Protein AF-A0A1G4B2Z4-F1 (afdb_monomer)

Nearest PDB structures (foldseek):
  6vpf-assembly2_C-2  TM=1.610E-01  e=9.290E+00  Homo sapiens
  6kqn-assembly1_F  TM=1.114E-01  e=5.653E+00  Thermus thermophilus HB8

pLDDT: mean 85.02, std 11.2, range [51.75, 98.19]

Radius of gyration: 20.91 Å; Cα contacts (8 Å, |Δi|>4): 312; chains: 1; bounding box: 48×59×50 Å

Foldseek 3Di:
DCLLQVDALVSLLVLLCVLPVLFAADADLPLVLVQDPCQPPPVSLDPSSLLCLLPRCGHSVNCSQHVLLLLLLVVQLVVDDLLLCLVVSLLSNLQCVVSVSDDFDADQWWAQSDDPRHGPIGHDDDVCPVVVRIDGPRSSVSSVVSSVSSVVSSVSSVCSSCPPPDPVPDDDPCVVSVVCVVVLVDDPPGQPCRPCQLNVSSGHRDDDDPVVVVVLVVVLVPDDDDDDLVVVLVPDDDPDDAPHPCCCVVPVQNNLSVLLVDDQPPSNGDHNSNSVVSNSVDVVPDDPVSVVVCPPRNVVVNVVSSSVRD

Mean predicted aligned error: 7.35 Å

Secondary structure (DSSP, 8-state):
-HHHHTS-HHHHHHHHHHH-TTSBSSS-HHHHHHT-GGGG-GGG--HHHHHHHHSTT-BHHHHHH-HHHHHHHHHHHHHS-HHHHHHHHHHHTHHHHHTT-S-----S-EEE-SSTTTT-EE---HHHHHTTSEEEHHHHHHHHHHHHHHHHHHHHHHHHHHTT--GGG-----HHHHHHHHTTT--TTS-STT-TTT-GGGSSPP---HHHHHHHHHHHHHS---S-HHHHHHTSPPSS-SSSHHHHHH-HHHHHHHHTTS-TT-TTSPPHHHHHHHHHHHHHHS-HHHHTTS-HHHHHHHHHHHHHH-

Organism: NCBI:txid1209926

Structure (mmCIF, N/CA/C/O backbone):
data_AF-A0A1G4B2Z4-F1
#
_entry.id   AF-A0A1G4B2Z4-F1
#
loop_
_atom_site.group_PDB
_atom_site.id
_atom_site.type_symbol
_atom_site.label_atom_id
_atom_site.label_alt_id
_atom_site.label_comp_id
_atom_site.label_asym_id
_atom_site.label_entity_id
_atom_site.label_seq_id
_atom_site.pdbx_PDB_ins_code
_atom_site.Cartn_x
_atom_site.Cartn_y
_atom_site.Cartn_z
_atom_site.occupancy
_atom_site.B_iso_or_equiv
_atom_site.auth_seq_id
_atom_site.auth_comp_id
_atom_site.auth_asym_id
_atom_site.auth_atom_id
_atom_site.pdbx_PDB_model_num
ATOM 1 N N . MET A 1 1 ? -15.337 -10.883 13.706 1.00 79.38 1 MET A N 1
ATOM 2 C CA . MET A 1 1 ? -15.842 -9.501 13.487 1.00 79.38 1 MET A CA 1
ATOM 3 C C . MET A 1 1 ? -16.111 -8.691 14.761 1.00 79.38 1 MET A C 1
ATOM 5 O O . MET A 1 1 ? -15.452 -7.677 14.954 1.00 79.38 1 MET A O 1
ATOM 9 N N . SER A 1 2 ? -17.054 -9.069 15.641 1.00 86.00 2 SER A N 1
ATOM 10 C CA . SER A 1 2 ? -17.464 -8.212 16.781 1.00 86.00 2 SER A CA 1
ATOM 11 C C . SER A 1 2 ? -16.321 -7.840 17.738 1.00 86.00 2 SER A C 1
ATOM 13 O O . SER A 1 2 ? -16.294 -6.717 18.230 1.00 86.00 2 SER A O 1
ATOM 15 N N . ARG A 1 3 ? -15.364 -8.752 17.962 1.00 89.44 3 ARG A N 1
ATOM 16 C CA . ARG A 1 3 ? -14.181 -8.540 18.817 1.00 89.44 3 ARG A CA 1
ATOM 17 C C . ARG A 1 3 ? -13.273 -7.402 18.348 1.00 89.44 3 ARG A C 1
ATOM 19 O O . ARG A 1 3 ? -12.704 -6.713 19.184 1.00 89.44 3 ARG A O 1
ATOM 26 N N . TRP A 1 4 ? -13.164 -7.191 17.037 1.00 92.50 4 TRP A N 1
ATOM 27 C CA . TRP A 1 4 ? -12.404 -6.080 16.460 1.00 92.50 4 TRP A CA 1
ATOM 28 C C . TRP A 1 4 ? -13.240 -4.801 16.412 1.00 92.50 4 TRP A C 1
ATOM 30 O O . TRP A 1 4 ? -12.839 -3.761 16.928 1.00 92.50 4 TRP A O 1
ATOM 40 N N . ARG A 1 5 ? -14.469 -4.908 15.891 1.00 89.94 5 ARG A N 1
ATOM 41 C CA . ARG A 1 5 ? -15.384 -3.771 15.715 1.00 89.94 5 ARG A CA 1
ATOM 42 C C . ARG A 1 5 ? -15.699 -3.040 17.025 1.00 89.94 5 ARG A C 1
ATOM 44 O O . ARG A 1 5 ? -15.805 -1.822 17.021 1.00 89.94 5 ARG A O 1
ATOM 51 N N . LYS A 1 6 ? -15.819 -3.764 18.144 1.00 91.50 6 LYS A N 1
ATOM 52 C CA . LYS A 1 6 ? -16.120 -3.188 19.469 1.00 91.50 6 LYS A CA 1
ATOM 53 C C . LYS A 1 6 ? -14.924 -2.515 20.156 1.00 91.50 6 LYS A C 1
ATOM 55 O O . LYS A 1 6 ? -15.123 -1.850 21.169 1.00 91.50 6 LYS A O 1
ATOM 60 N N . ARG A 1 7 ? -13.692 -2.702 19.671 1.00 94.06 7 ARG A N 1
ATOM 61 C CA . ARG A 1 7 ? -12.517 -2.011 20.227 1.00 94.06 7 ARG A CA 1
ATOM 62 C C . ARG A 1 7 ? -12.540 -0.549 19.788 1.00 94.06 7 ARG A C 1
ATOM 64 O O . ARG A 1 7 ? -12.854 -0.276 18.631 1.00 94.06 7 ARG A O 1
ATOM 71 N N . SER A 1 8 ? -12.206 0.367 20.697 1.00 95.00 8 SER A N 1
ATOM 72 C CA . SER A 1 8 ? -11.907 1.762 20.349 1.00 95.00 8 SER A CA 1
ATOM 73 C C . SER A 1 8 ? -10.640 1.834 19.494 1.00 95.00 8 SER A C 1
ATOM 75 O O . SER A 1 8 ? -9.864 0.878 19.479 1.00 95.00 8 SER A O 1
ATOM 77 N N . GLN A 1 9 ? -10.404 2.959 18.815 1.00 95.06 9 GLN A N 1
ATOM 78 C CA . GLN A 1 9 ? -9.172 3.164 18.040 1.00 95.06 9 GLN A CA 1
ATOM 79 C C . GLN A 1 9 ? -7.914 2.952 18.901 1.00 95.06 9 GLN A C 1
ATOM 81 O O . GLN A 1 9 ? -6.991 2.270 18.467 1.00 95.06 9 GLN A O 1
ATOM 86 N N . GLU A 1 10 ? -7.924 3.413 20.156 1.00 97.06 10 GLU A N 1
ATOM 87 C CA . GLU A 1 10 ? -6.813 3.195 21.091 1.00 97.06 10 GLU A CA 1
ATOM 88 C C . GLU A 1 10 ? -6.583 1.710 21.395 1.00 97.06 10 GLU A C 1
ATOM 90 O O . GLU A 1 10 ? -5.484 1.194 21.229 1.00 97.06 10 GLU A O 1
ATOM 95 N N . LYS A 1 11 ? -7.650 0.967 21.715 1.00 97.31 11 LYS A N 1
ATOM 96 C CA . LYS A 1 11 ? -7.564 -0.482 21.967 1.00 97.31 11 LYS A CA 1
ATOM 97 C C . LYS A 1 11 ? -7.178 -1.293 20.728 1.00 97.31 11 LYS A C 1
ATOM 99 O O . LYS A 1 11 ? -6.782 -2.452 20.863 1.00 97.31 11 LYS A O 1
ATOM 104 N N . ARG A 1 12 ? -7.390 -0.748 19.523 1.00 97.31 12 ARG A N 1
ATOM 105 C CA . ARG A 1 12 ? -6.901 -1.327 18.264 1.00 97.31 12 ARG A CA 1
ATOM 106 C C . ARG A 1 12 ? -5.406 -1.070 18.127 1.00 97.31 12 ARG A C 1
ATOM 108 O O . ARG A 1 12 ? -4.682 -2.035 17.925 1.00 97.31 12 ARG A O 1
ATOM 115 N N . ARG A 1 13 ? -4.951 0.171 18.329 1.00 97.69 13 ARG A N 1
ATOM 116 C CA . ARG A 1 13 ? -3.524 0.528 18.355 1.00 97.69 13 ARG A CA 1
ATOM 117 C C . ARG A 1 13 ? -2.734 -0.314 19.356 1.00 97.69 13 ARG A C 1
ATOM 119 O O . ARG A 1 13 ? -1.751 -0.926 18.969 1.00 97.69 13 ARG A O 1
ATOM 126 N N . GLU A 1 14 ? -3.189 -0.411 20.604 1.00 97.88 14 GLU A N 1
ATOM 127 C CA . GLU A 1 14 ? -2.529 -1.223 21.639 1.00 97.88 14 GLU A CA 1
ATOM 128 C C . GLU A 1 14 ? -2.367 -2.688 21.207 1.00 97.88 14 GLU A C 1
ATOM 130 O O . GLU A 1 14 ? -1.312 -3.288 21.402 1.00 97.88 14 GLU A O 1
ATOM 135 N N . LEU A 1 15 ? -3.408 -3.272 20.596 1.00 97.75 15 LEU A N 1
ATOM 136 C CA . LEU A 1 15 ? -3.348 -4.642 20.090 1.00 97.75 15 LEU A CA 1
ATOM 137 C C . LEU A 1 15 ? -2.360 -4.760 18.930 1.00 97.75 15 LEU A C 1
ATOM 139 O O . LEU A 1 15 ? -1.575 -5.705 18.921 1.00 97.75 15 LEU A O 1
ATOM 143 N N . LEU A 1 16 ? -2.389 -3.826 17.976 1.00 97.62 16 LEU A N 1
ATOM 144 C CA . LEU A 1 16 ? -1.475 -3.811 16.833 1.00 97.62 16 LEU A CA 1
ATOM 145 C C . LEU A 1 16 ? -0.021 -3.706 17.305 1.00 97.62 16 LEU A C 1
ATOM 147 O O . LEU A 1 16 ? 0.769 -4.579 16.968 1.00 97.62 16 LEU A O 1
ATOM 151 N N . ASN A 1 17 ? 0.296 -2.755 18.184 1.00 97.25 17 ASN A N 1
ATOM 152 C CA . ASN A 1 17 ? 1.658 -2.533 18.684 1.00 97.25 17 ASN A CA 1
ATOM 153 C C . ASN A 1 17 ? 2.162 -3.701 19.543 1.00 97.25 17 ASN A C 1
ATOM 155 O O . ASN A 1 17 ? 3.354 -3.989 19.562 1.00 97.25 17 ASN A O 1
ATOM 159 N N . LYS A 1 18 ? 1.263 -4.413 20.235 1.00 97.19 18 LYS A N 1
ATOM 160 C CA . LYS A 1 18 ? 1.611 -5.655 20.940 1.00 97.19 18 LYS A CA 1
ATOM 161 C C . LYS A 1 18 ? 1.873 -6.817 19.973 1.00 97.19 18 LYS A C 1
ATOM 163 O O . LYS A 1 18 ? 2.737 -7.644 20.241 1.00 97.19 18 LYS A O 1
ATOM 168 N N . THR A 1 19 ? 1.084 -6.923 18.906 1.00 96.69 19 THR A N 1
ATOM 169 C CA . THR A 1 19 ? 1.052 -8.105 18.025 1.00 96.69 19 THR A CA 1
ATOM 170 C C . THR A 1 19 ? 2.088 -8.030 16.909 1.00 96.69 19 THR A C 1
ATOM 172 O O . THR A 1 19 ? 2.666 -9.046 16.533 1.00 96.69 19 THR A O 1
ATOM 175 N N . VAL A 1 20 ? 2.312 -6.829 16.377 1.00 95.19 20 VAL A N 1
ATOM 176 C CA . VAL A 1 20 ? 3.254 -6.533 15.295 1.00 95.19 20 VAL A CA 1
ATOM 177 C C . VAL A 1 20 ? 3.996 -5.240 15.660 1.00 95.19 20 VAL A C 1
ATOM 179 O O . VAL A 1 20 ? 3.670 -4.178 15.130 1.00 95.19 20 VAL A O 1
ATOM 182 N N . PRO A 1 21 ? 4.950 -5.292 16.612 1.00 92.25 21 PRO A N 1
ATOM 183 C CA . PRO A 1 21 ? 5.649 -4.103 17.109 1.00 92.25 21 PRO A CA 1
ATOM 184 C C . PRO A 1 21 ? 6.405 -3.321 16.030 1.00 92.25 21 PRO A C 1
ATOM 186 O O . PRO A 1 21 ? 6.672 -2.138 16.199 1.00 92.25 21 PRO A O 1
ATOM 189 N N . GLU A 1 22 ? 6.770 -3.980 14.930 1.00 90.56 22 GLU A N 1
ATOM 190 C CA . GLU A 1 22 ? 7.455 -3.375 13.793 1.00 90.56 22 GLU A CA 1
ATOM 191 C C . GLU A 1 22 ? 6.531 -2.650 12.803 1.00 90.56 22 GLU A C 1
ATOM 193 O O . GLU A 1 22 ? 7.027 -2.134 11.805 1.00 90.56 22 GLU A O 1
ATOM 198 N N . LEU A 1 23 ? 5.212 -2.645 13.016 1.00 92.44 23 LEU A N 1
ATOM 199 C CA . LEU A 1 23 ? 4.266 -1.972 12.128 1.00 92.44 23 LEU A CA 1
ATOM 200 C C . LEU A 1 23 ? 4.464 -0.450 12.189 1.00 92.44 23 LEU A C 1
ATOM 202 O O . LEU A 1 23 ? 4.549 0.117 13.275 1.00 92.44 23 LEU A O 1
ATOM 206 N N . GLU A 1 24 ? 4.514 0.214 11.033 1.00 93.50 24 GLU A N 1
ATOM 207 C CA . GLU A 1 24 ? 4.677 1.671 10.982 1.00 93.50 24 GLU A CA 1
ATOM 208 C C . GLU A 1 24 ? 3.495 2.370 11.669 1.00 93.50 24 GLU A C 1
ATOM 210 O O . GLU A 1 24 ? 2.337 2.008 11.444 1.00 93.50 24 GLU A O 1
ATOM 215 N N . GLU A 1 25 ? 3.763 3.373 12.511 1.00 94.00 25 GLU A N 1
ATOM 216 C CA . GLU A 1 25 ? 2.692 4.051 13.257 1.00 94.00 25 GLU A CA 1
ATOM 217 C C . GLU A 1 25 ? 1.900 5.017 12.361 1.00 94.00 25 GLU A C 1
ATOM 219 O O . GLU A 1 25 ? 0.681 5.123 12.507 1.00 94.00 25 GLU A O 1
ATOM 224 N N . LEU A 1 26 ? 2.579 5.701 11.433 1.00 92.38 26 LEU A N 1
ATOM 225 C CA . LEU A 1 26 ? 2.039 6.828 10.667 1.00 92.38 26 LEU A CA 1
ATOM 226 C C . LEU A 1 26 ? 1.836 6.504 9.181 1.00 92.38 26 LEU A C 1
ATOM 228 O O . LEU A 1 26 ? 2.608 5.765 8.569 1.00 92.38 26 LEU A O 1
ATOM 232 N N . GLN A 1 27 ? 0.852 7.146 8.554 1.00 91.31 27 GLN A N 1
ATOM 233 C CA . GLN A 1 27 ? 0.706 7.112 7.098 1.00 91.31 27 GLN A CA 1
ATOM 234 C C . GLN A 1 27 ? 1.873 7.799 6.361 1.00 91.31 27 GLN A C 1
ATOM 236 O O . GLN A 1 27 ? 2.764 8.423 6.949 1.00 91.31 27 GLN A O 1
ATOM 241 N N . TRP A 1 28 ? 1.873 7.661 5.032 1.00 92.19 28 TRP A N 1
ATOM 242 C CA . TRP A 1 28 ? 2.712 8.450 4.120 1.00 92.19 28 TRP A CA 1
ATOM 243 C C . TRP A 1 28 ? 4.221 8.246 4.322 1.00 92.19 28 TRP A C 1
ATOM 245 O O . TRP A 1 28 ? 5.010 9.188 4.253 1.00 92.19 28 TRP A O 1
ATOM 255 N N . ILE A 1 29 ? 4.642 6.999 4.570 1.00 91.12 29 ILE A N 1
ATOM 256 C CA . ILE A 1 29 ? 6.060 6.673 4.785 1.00 91.12 29 ILE A CA 1
ATOM 257 C C . ILE A 1 29 ? 6.933 6.996 3.566 1.00 91.12 29 ILE A C 1
ATOM 259 O O . ILE A 1 29 ? 8.049 7.467 3.740 1.00 91.12 29 ILE A O 1
ATOM 263 N N . ILE A 1 30 ? 6.428 6.817 2.340 1.00 90.88 30 ILE A N 1
ATOM 264 C CA . ILE A 1 30 ? 7.188 7.074 1.106 1.00 90.88 30 ILE A CA 1
ATOM 265 C C . ILE A 1 30 ? 7.707 8.522 1.045 1.00 90.88 30 ILE A C 1
ATOM 267 O O . ILE A 1 30 ? 8.923 8.697 0.963 1.00 90.88 30 ILE A O 1
ATOM 271 N N . PRO A 1 31 ? 6.862 9.573 1.108 1.00 91.69 31 PRO A N 1
ATOM 272 C CA . PRO A 1 31 ? 7.361 10.946 1.093 1.00 91.69 31 PRO A CA 1
ATOM 273 C C . PRO A 1 31 ? 8.172 11.297 2.347 1.00 91.69 31 PRO A C 1
ATOM 275 O O . PRO A 1 31 ? 9.203 11.958 2.225 1.00 91.69 31 PRO A O 1
ATOM 278 N N . ARG A 1 32 ? 7.788 10.810 3.539 1.00 90.00 32 ARG A N 1
ATOM 279 C CA . ARG A 1 32 ? 8.554 11.055 4.778 1.00 90.00 32 ARG A CA 1
ATOM 280 C C . ARG A 1 32 ? 9.979 10.508 4.693 1.00 90.00 32 ARG A C 1
ATOM 282 O O . ARG A 1 32 ? 10.932 11.212 5.016 1.00 90.00 32 ARG A O 1
ATOM 289 N N . TYR A 1 33 ? 10.125 9.273 4.224 1.00 87.44 33 TYR A N 1
ATOM 290 C CA . TYR A 1 33 ? 11.421 8.632 4.041 1.00 87.44 33 TYR A CA 1
ATOM 291 C C . TYR A 1 33 ? 12.188 9.240 2.858 1.00 87.44 33 TYR A C 1
ATOM 293 O O . TYR A 1 33 ? 13.388 9.472 2.956 1.00 87.44 33 TYR A O 1
ATOM 301 N N . GLY A 1 34 ? 11.501 9.605 1.771 1.00 85.88 34 GLY A N 1
ATOM 302 C CA . GLY A 1 34 ? 12.094 10.252 0.595 1.00 85.88 34 GLY A CA 1
ATOM 303 C C . GLY A 1 34 ? 12.731 11.623 0.860 1.00 85.88 34 GLY A C 1
ATOM 304 O O . GLY A 1 34 ? 13.579 12.063 0.078 1.00 85.88 34 GLY A O 1
ATOM 305 N N . TYR A 1 35 ? 12.383 12.281 1.967 1.00 87.75 35 TYR A N 1
ATOM 306 C CA . TYR A 1 35 ? 13.035 13.504 2.446 1.00 87.75 35 TYR A CA 1
ATOM 307 C C . TYR A 1 35 ? 13.851 13.315 3.734 1.00 87.75 35 TYR A C 1
ATOM 309 O O . TYR A 1 35 ? 14.330 14.296 4.305 1.00 87.75 35 TYR A O 1
ATOM 317 N N . SER A 1 36 ? 14.018 12.077 4.195 1.00 84.94 36 SER A N 1
ATOM 318 C CA . SER A 1 36 ? 14.911 11.755 5.303 1.00 84.94 36 SER A CA 1
ATOM 319 C C . SER A 1 36 ? 16.371 11.903 4.871 1.00 84.94 36 SER A C 1
ATOM 321 O O . SER A 1 36 ? 16.729 11.513 3.760 1.00 84.94 36 SER A O 1
ATOM 323 N N . GLU A 1 37 ? 17.224 12.404 5.766 1.00 81.50 37 GLU A N 1
ATOM 324 C CA . GLU A 1 37 ? 18.686 12.388 5.584 1.00 81.50 37 GLU A CA 1
ATOM 325 C C . GLU A 1 37 ? 19.219 10.952 5.471 1.00 81.50 37 GLU A C 1
ATOM 327 O O . GLU A 1 37 ? 20.234 10.695 4.829 1.00 81.50 37 GLU A O 1
ATOM 332 N N . GLU A 1 38 ? 18.496 9.995 6.052 1.00 78.56 38 GLU A N 1
ATOM 333 C CA . GLU A 1 38 ? 18.876 8.591 6.072 1.00 78.56 38 GLU A CA 1
ATOM 334 C C . GLU A 1 38 ? 18.780 7.914 4.702 1.00 78.56 38 GLU A C 1
ATOM 336 O O . GLU A 1 38 ? 19.471 6.930 4.466 1.00 78.56 38 GLU A O 1
ATOM 341 N N . LYS A 1 39 ? 17.957 8.415 3.773 1.00 76.06 39 LYS A N 1
ATOM 342 C CA . LYS A 1 39 ? 17.691 7.723 2.497 1.00 76.06 39 LYS A CA 1
ATOM 343 C C . LYS A 1 39 ? 18.953 7.496 1.651 1.00 76.06 39 LYS A C 1
ATOM 345 O O . LYS A 1 39 ? 19.029 6.531 0.890 1.00 76.06 39 LYS A O 1
ATOM 350 N N . ASP A 1 40 ? 19.928 8.396 1.787 1.00 77.12 40 ASP A N 1
ATOM 351 C CA . ASP A 1 40 ? 21.181 8.383 1.034 1.00 77.12 40 ASP A CA 1
ATOM 352 C C . ASP A 1 40 ? 22.252 7.521 1.731 1.00 77.12 40 ASP A C 1
ATOM 354 O O . ASP A 1 40 ? 23.297 7.217 1.151 1.00 77.12 40 ASP A O 1
ATOM 358 N N . LEU A 1 41 ? 21.986 7.068 2.961 1.00 76.94 41 LEU A N 1
ATOM 359 C CA . LEU A 1 41 ? 22.872 6.206 3.730 1.00 76.94 41 LEU A CA 1
ATOM 360 C C . LEU A 1 41 ? 22.569 4.738 3.419 1.00 76.94 41 LEU A C 1
ATOM 362 O O . LEU A 1 41 ? 21.488 4.226 3.709 1.00 76.94 41 LEU A O 1
ATOM 366 N N . LEU A 1 42 ? 23.557 4.014 2.885 1.00 73.69 42 LEU A N 1
ATOM 367 C CA . LEU A 1 42 ? 23.444 2.565 2.661 1.00 73.69 42 LEU A CA 1
ATOM 368 C C . LEU A 1 42 ? 23.083 1.811 3.951 1.00 73.69 42 LEU A C 1
ATOM 370 O O . LEU A 1 42 ? 22.292 0.872 3.917 1.00 73.69 42 LEU A O 1
ATOM 374 N N . GLU A 1 43 ? 23.621 2.258 5.087 1.00 72.31 43 GLU A N 1
ATOM 375 C CA . GLU A 1 43 ? 23.394 1.672 6.413 1.00 72.31 43 GLU A CA 1
ATOM 376 C C . GLU A 1 43 ? 21.951 1.845 6.911 1.00 72.31 43 GLU A C 1
ATOM 378 O O . GLU A 1 43 ? 21.464 1.029 7.692 1.00 72.31 43 GLU A O 1
ATOM 383 N N . ALA A 1 44 ? 21.231 2.858 6.420 1.00 69.75 44 ALA A N 1
ATOM 384 C CA . ALA A 1 44 ? 19.844 3.108 6.798 1.00 69.75 44 ALA A CA 1
ATOM 385 C C . ALA A 1 44 ? 18.825 2.262 6.020 1.00 69.75 44 ALA A C 1
ATOM 387 O O . ALA A 1 44 ? 17.625 2.298 6.321 1.00 69.75 44 ALA A O 1
ATOM 388 N N . ARG A 1 45 ? 19.279 1.445 5.060 1.00 73.50 45 ARG A N 1
ATOM 389 C CA . ARG A 1 45 ? 18.464 0.433 4.361 1.00 73.50 45 ARG A CA 1
ATOM 390 C C . ARG A 1 45 ? 18.264 -0.803 5.238 1.00 73.50 45 ARG A C 1
ATOM 392 O O . ARG A 1 45 ? 18.529 -1.937 4.842 1.00 73.50 45 ARG A O 1
ATOM 399 N N . THR A 1 46 ? 17.847 -0.565 6.475 1.00 74.88 46 THR A N 1
ATOM 400 C CA . THR A 1 46 ? 17.605 -1.602 7.471 1.00 74.88 46 THR A CA 1
ATOM 401 C C . THR A 1 46 ? 16.387 -2.440 7.085 1.00 74.88 46 THR A C 1
ATOM 403 O O . THR A 1 46 ? 15.486 -1.972 6.389 1.00 74.88 46 THR A O 1
ATOM 406 N N . ILE A 1 47 ? 16.311 -3.668 7.609 1.00 69.50 47 ILE A N 1
ATOM 407 C CA . ILE A 1 47 ? 15.134 -4.545 7.456 1.00 69.50 47 ILE A CA 1
ATOM 408 C C . ILE A 1 47 ? 13.848 -3.859 7.959 1.00 69.50 47 ILE A C 1
ATOM 410 O O . ILE A 1 47 ? 12.757 -4.179 7.493 1.00 69.50 47 ILE A O 1
ATOM 414 N N . HIS A 1 48 ? 13.961 -2.919 8.899 1.00 73.31 48 HIS A N 1
ATOM 415 C CA . HIS A 1 48 ? 12.820 -2.172 9.419 1.00 73.31 48 HIS A CA 1
ATOM 416 C C . HIS A 1 48 ? 12.233 -1.231 8.357 1.00 73.31 48 HIS A C 1
ATOM 418 O O . HIS A 1 48 ? 11.108 -1.455 7.915 1.00 73.31 48 HIS A O 1
ATOM 424 N N . ASN A 1 49 ? 13.031 -0.278 7.859 1.00 75.88 49 ASN A N 1
ATOM 425 C CA . ASN A 1 49 ? 12.610 0.671 6.818 1.00 75.88 49 ASN A CA 1
ATOM 426 C C . ASN A 1 49 ? 12.170 -0.054 5.537 1.00 75.88 49 ASN A C 1
ATOM 428 O O . ASN A 1 49 ? 11.175 0.293 4.905 1.00 75.88 49 ASN A O 1
ATOM 432 N N . TRP A 1 50 ? 12.880 -1.127 5.197 1.00 83.88 50 TRP A N 1
ATOM 433 C CA . TRP A 1 50 ? 12.576 -2.009 4.078 1.00 83.88 50 TRP A CA 1
ATOM 434 C C . TRP A 1 50 ? 11.130 -2.524 4.077 1.00 83.88 50 TRP A C 1
ATOM 436 O O . TRP A 1 50 ? 10.437 -2.427 3.065 1.00 83.88 50 TRP A O 1
ATOM 446 N N . ARG A 1 51 ? 10.649 -3.046 5.213 1.00 88.19 51 ARG A N 1
ATOM 447 C CA . ARG A 1 51 ? 9.301 -3.631 5.323 1.00 88.19 51 ARG A CA 1
ATOM 448 C C . ARG A 1 51 ? 8.201 -2.596 5.137 1.00 88.19 51 ARG A C 1
ATOM 450 O O . ARG A 1 51 ? 7.162 -2.911 4.562 1.00 88.19 51 ARG A O 1
ATOM 457 N N . HIS A 1 52 ? 8.430 -1.371 5.596 1.00 90.12 52 HIS A N 1
ATOM 458 C CA . HIS A 1 52 ? 7.469 -0.281 5.436 1.00 90.12 52 HIS A CA 1
ATOM 459 C C . HIS A 1 52 ? 7.389 0.209 3.995 1.00 90.12 52 HIS A C 1
ATOM 461 O O . HIS A 1 52 ? 6.314 0.577 3.538 1.00 90.12 52 HIS A O 1
ATOM 467 N N . LEU A 1 53 ? 8.499 0.163 3.255 1.00 91.81 53 LEU A N 1
ATOM 468 C CA . LEU A 1 53 ? 8.517 0.501 1.831 1.00 91.81 53 LEU A CA 1
ATOM 469 C C . LEU A 1 53 ? 7.872 -0.583 0.953 1.00 91.81 53 LEU A C 1
ATOM 471 O O . LEU A 1 53 ? 7.379 -0.260 -0.124 1.00 91.81 53 LEU A O 1
ATOM 475 N N . LEU A 1 54 ? 7.841 -1.844 1.403 1.00 94.00 54 LEU A N 1
ATOM 476 C CA . LEU A 1 54 ? 7.118 -2.922 0.713 1.00 94.00 54 LEU A CA 1
ATOM 477 C C . LEU A 1 54 ? 5.593 -2.766 0.805 1.00 94.00 54 LEU A C 1
ATOM 479 O O . LEU A 1 54 ? 4.885 -3.105 -0.138 1.00 94.00 54 LEU A O 1
ATOM 483 N N . LEU A 1 55 ? 5.083 -2.287 1.945 1.00 94.50 55 LEU A N 1
ATOM 484 C CA . LEU A 1 55 ? 3.647 -2.168 2.229 1.00 94.50 55 LEU A CA 1
ATOM 485 C C . LEU A 1 55 ? 3.331 -0.795 2.857 1.00 94.50 55 LEU A C 1
ATOM 487 O O . LEU A 1 55 ? 2.919 -0.726 4.016 1.00 94.50 55 LEU A O 1
ATOM 491 N N . PRO A 1 56 ? 3.491 0.315 2.115 1.00 92.31 56 PRO A N 1
ATOM 492 C CA . PRO A 1 56 ? 3.435 1.681 2.662 1.00 92.31 56 PRO A CA 1
ATOM 493 C C . PRO A 1 56 ? 2.063 2.075 3.234 1.00 92.31 56 PRO A C 1
ATOM 495 O O . PRO A 1 56 ? 1.951 2.980 4.063 1.00 92.31 56 PRO A O 1
ATOM 498 N N . TRP A 1 57 ? 1.007 1.386 2.807 1.00 91.75 57 TRP A N 1
ATOM 499 C CA . TRP A 1 57 ? -0.368 1.562 3.274 1.00 91.75 57 TRP A CA 1
ATOM 500 C C . TRP A 1 57 ? -0.708 0.693 4.499 1.00 91.75 57 TRP A C 1
ATOM 502 O O . TRP A 1 57 ? -1.757 0.890 5.114 1.00 91.75 57 TRP A O 1
ATOM 512 N N . LEU A 1 58 ? 0.150 -0.267 4.867 1.00 94.69 58 LEU A N 1
ATOM 513 C CA . LEU A 1 58 ? -0.051 -1.148 6.016 1.00 94.69 58 LEU A CA 1
ATOM 514 C C . LEU A 1 58 ? 0.591 -0.520 7.259 1.00 94.69 58 LEU A C 1
ATOM 516 O O . LEU A 1 58 ? 1.746 -0.781 7.582 1.00 94.69 58 LEU A O 1
ATOM 520 N N . ASN A 1 59 ? -0.174 0.318 7.954 1.00 94.50 59 ASN A N 1
ATOM 521 C CA . ASN A 1 59 ? 0.271 1.043 9.145 1.00 94.50 59 ASN A CA 1
ATOM 522 C C . ASN A 1 59 ? -0.831 1.102 10.219 1.00 94.50 59 ASN A C 1
ATOM 524 O O . ASN A 1 59 ? -2.007 0.803 9.971 1.00 94.50 59 ASN A O 1
ATOM 528 N N . VAL A 1 60 ? -0.439 1.467 11.438 1.00 96.19 60 VAL A N 1
ATOM 529 C CA . VAL A 1 60 ? -1.319 1.526 12.611 1.00 96.19 60 VAL A CA 1
ATOM 530 C C . VAL A 1 60 ? -2.414 2.576 12.432 1.00 96.19 60 VAL A C 1
ATOM 532 O O . VAL A 1 60 ? -3.569 2.304 12.768 1.00 96.19 60 VAL A O 1
ATOM 535 N N . GLU A 1 61 ? -2.078 3.757 11.904 1.00 93.69 61 GLU A N 1
ATOM 536 C CA . GLU A 1 61 ? -3.022 4.850 11.654 1.00 93.69 61 GLU A CA 1
ATOM 537 C C . GLU A 1 61 ? -4.198 4.410 10.769 1.00 93.69 61 GLU A C 1
ATOM 539 O O . GLU A 1 61 ? -5.358 4.600 11.145 1.00 93.69 61 GLU A O 1
ATOM 544 N N . VAL A 1 62 ? -3.926 3.708 9.671 1.00 92.25 62 VAL A N 1
ATOM 545 C CA . VAL A 1 62 ? -4.953 3.178 8.765 1.00 92.25 62 VAL A CA 1
ATOM 546 C C . VAL A 1 62 ? -5.770 2.071 9.430 1.00 92.25 62 VAL A C 1
ATOM 548 O O . VAL A 1 62 ? -7.001 2.149 9.496 1.00 92.25 62 VAL A O 1
ATOM 551 N N . LEU A 1 63 ? -5.109 1.050 9.987 1.00 93.69 63 LEU A N 1
ATOM 552 C CA . LEU A 1 63 ? -5.797 -0.122 10.541 1.00 93.69 63 LEU A CA 1
ATOM 553 C C . LEU A 1 63 ? -6.647 0.205 11.776 1.00 93.69 63 LEU A C 1
ATOM 555 O O . LEU A 1 63 ? -7.664 -0.456 12.018 1.00 93.69 63 LEU A O 1
ATOM 559 N N . LYS A 1 64 ? -6.262 1.207 12.580 1.00 93.56 64 LYS A N 1
ATOM 560 C CA . LYS A 1 64 ? -7.046 1.601 13.759 1.00 93.56 64 LYS A CA 1
ATOM 561 C C . LYS A 1 64 ? -8.271 2.437 13.394 1.00 93.56 64 LYS A C 1
ATOM 563 O O . LYS A 1 64 ? -9.254 2.371 14.138 1.00 93.56 64 LYS A O 1
ATOM 568 N N . THR A 1 65 ? -8.239 3.174 12.279 1.00 88.19 65 THR A N 1
ATOM 569 C CA . THR A 1 65 ? -9.250 4.182 11.914 1.00 88.19 65 THR A CA 1
ATOM 570 C C . THR A 1 65 ? -10.635 3.571 11.725 1.00 88.19 65 THR A C 1
ATOM 572 O O . THR A 1 65 ? -11.561 3.930 12.460 1.00 88.19 65 THR A O 1
ATOM 575 N N . SER A 1 66 ? -10.766 2.569 10.850 1.00 87.75 66 SER A N 1
ATOM 576 C CA . SER A 1 66 ? -12.019 1.835 10.631 1.00 87.75 66 SER A CA 1
ATOM 577 C C . SER A 1 66 ? -11.829 0.321 10.804 1.00 87.75 66 SER A C 1
ATOM 579 O O . SER A 1 66 ? -10.882 -0.252 10.262 1.00 87.75 66 SER A O 1
ATOM 581 N N . PRO A 1 67 ? -12.747 -0.387 11.502 1.00 89.06 67 PRO A N 1
ATOM 582 C CA . PRO A 1 67 ? -12.731 -1.848 11.555 1.00 89.06 67 PRO A CA 1
ATOM 583 C C . PRO A 1 67 ? -12.794 -2.508 10.186 1.00 89.06 67 PRO A C 1
ATOM 585 O O . PRO A 1 67 ? -12.299 -3.623 10.024 1.00 89.06 67 PRO A O 1
ATOM 588 N N . ALA A 1 68 ? -13.486 -1.858 9.252 1.00 88.38 68 ALA A N 1
ATOM 589 C CA . ALA A 1 68 ? -13.778 -2.416 7.953 1.00 88.38 68 ALA A CA 1
ATOM 590 C C . ALA A 1 68 ? -12.500 -2.574 7.120 1.00 88.38 68 ALA A C 1
ATOM 592 O O . ALA A 1 68 ? -12.439 -3.497 6.323 1.00 88.38 68 ALA A O 1
ATOM 593 N N . VAL A 1 69 ? -11.463 -1.759 7.359 1.00 90.06 69 VAL A N 1
ATOM 594 C CA . VAL A 1 69 ? -10.198 -1.810 6.605 1.00 90.06 69 VAL A CA 1
ATOM 595 C C . VAL A 1 69 ? -9.525 -3.167 6.794 1.00 90.06 69 VAL A C 1
ATOM 597 O O . VAL A 1 69 ? -9.185 -3.845 5.829 1.00 90.06 69 VAL A O 1
ATOM 600 N N . LEU A 1 70 ? -9.420 -3.626 8.047 1.00 93.56 70 LEU A N 1
ATOM 601 C CA . LEU A 1 70 ? -8.884 -4.956 8.342 1.00 93.56 70 LEU A CA 1
ATOM 602 C C . LEU A 1 70 ? -9.756 -6.065 7.733 1.00 93.56 70 LEU A C 1
ATOM 604 O O . LEU A 1 70 ? -9.230 -7.067 7.260 1.00 93.56 70 LEU A O 1
ATOM 608 N N . PHE A 1 71 ? -11.083 -5.911 7.742 1.00 91.81 71 PHE A N 1
ATOM 609 C CA . PHE A 1 71 ? -11.976 -6.912 7.150 1.00 91.81 71 PHE A CA 1
ATOM 610 C C . PHE A 1 71 ? -11.858 -6.968 5.628 1.00 91.81 71 PHE A C 1
ATOM 612 O O . PHE A 1 71 ? -11.836 -8.069 5.087 1.00 91.81 71 PHE A O 1
ATOM 619 N N . ALA A 1 72 ? -11.725 -5.821 4.964 1.00 91.12 72 ALA A N 1
ATOM 620 C CA . ALA A 1 72 ? -11.495 -5.732 3.531 1.00 91.12 72 ALA A CA 1
ATOM 621 C C . ALA A 1 72 ? -10.168 -6.394 3.148 1.00 91.12 72 ALA A C 1
ATOM 623 O O . ALA A 1 72 ? -10.155 -7.240 2.257 1.00 91.12 72 ALA A O 1
ATOM 624 N N . LEU A 1 73 ? -9.084 -6.119 3.888 1.00 93.88 73 LEU A N 1
ATOM 625 C CA . LEU A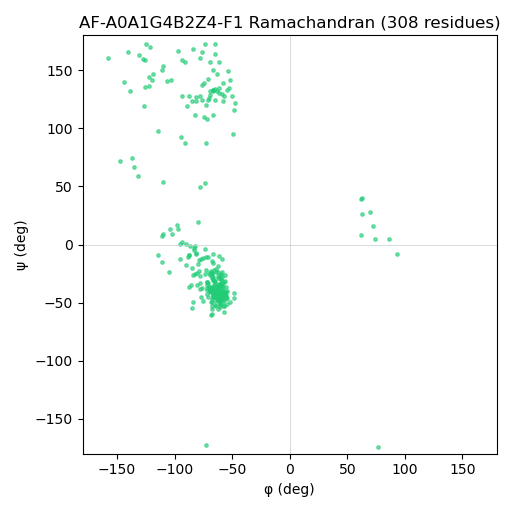 1 73 ? -7.802 -6.803 3.690 1.00 93.88 73 LEU A CA 1
ATOM 626 C C . LEU A 1 73 ? -7.931 -8.316 3.823 1.00 93.88 73 LEU A C 1
ATOM 628 O O . LEU A 1 73 ? -7.536 -9.047 2.919 1.00 93.88 73 LEU A O 1
ATOM 632 N N . LEU A 1 74 ? -8.507 -8.788 4.932 1.00 94.25 74 LEU A N 1
ATOM 633 C CA . LEU A 1 74 ? -8.699 -10.218 5.168 1.00 94.25 74 LEU A CA 1
ATOM 634 C C . LEU A 1 74 ? -9.562 -10.851 4.076 1.00 94.25 74 LEU A C 1
ATOM 636 O O . LEU A 1 74 ? -9.263 -11.952 3.628 1.00 94.25 74 LEU A O 1
ATOM 640 N N . HIS A 1 75 ? -10.618 -10.169 3.632 1.00 92.81 75 HIS A N 1
ATOM 641 C CA . HIS A 1 75 ? -11.489 -10.676 2.585 1.00 92.81 75 HIS A CA 1
ATOM 642 C C . HIS A 1 75 ? -10.776 -10.753 1.238 1.00 92.81 75 HIS A C 1
ATOM 644 O O . HIS A 1 75 ? -10.667 -11.836 0.673 1.00 92.81 75 HIS A O 1
ATOM 650 N N . TYR A 1 76 ? -10.278 -9.633 0.719 1.00 93.19 76 TYR A N 1
ATOM 651 C CA . TYR A 1 76 ? -9.755 -9.594 -0.641 1.00 93.19 76 TYR A CA 1
ATOM 652 C C . TYR A 1 76 ? -8.421 -10.344 -0.770 1.00 93.19 76 TYR A C 1
ATOM 654 O O . TYR A 1 76 ? -8.192 -11.000 -1.783 1.00 93.19 76 TYR A O 1
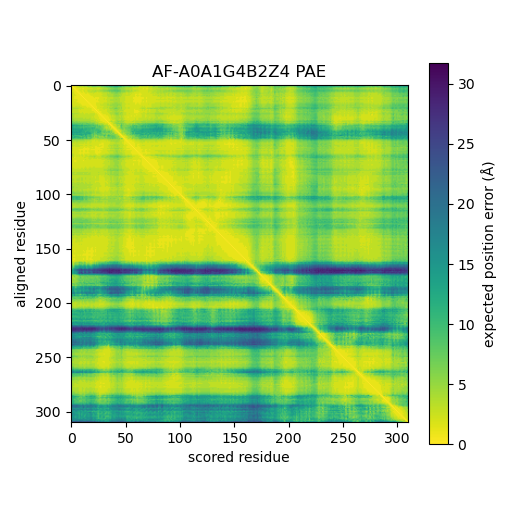ATOM 662 N N . ARG A 1 77 ? -7.573 -10.372 0.268 1.00 94.12 77 ARG A N 1
ATOM 663 C CA . ARG A 1 77 ? -6.332 -11.173 0.246 1.00 94.12 77 ARG A CA 1
ATOM 664 C C . ARG A 1 77 ? -6.555 -12.679 0.421 1.00 94.12 77 ARG A C 1
ATOM 666 O O . ARG A 1 77 ? -5.622 -13.437 0.193 1.00 94.12 77 ARG A O 1
ATOM 673 N N . THR A 1 78 ? -7.756 -13.119 0.808 1.00 92.75 78 THR A N 1
ATOM 674 C CA . THR A 1 78 ? -8.113 -14.554 0.849 1.00 92.75 78 THR A CA 1
ATOM 675 C C . THR A 1 78 ? -9.026 -14.984 -0.295 1.00 92.75 78 THR A C 1
ATOM 677 O O . THR A 1 78 ? -9.049 -16.160 -0.643 1.00 92.75 78 THR A O 1
ATOM 680 N N . MET A 1 79 ? -9.775 -14.049 -0.883 1.00 93.38 79 MET A N 1
ATOM 681 C CA . MET A 1 79 ? -10.671 -14.305 -2.012 1.00 93.38 79 MET A CA 1
ATOM 682 C C . MET A 1 79 ? -9.921 -14.424 -3.344 1.00 93.38 79 MET A C 1
ATOM 684 O O . MET A 1 79 ? -10.349 -15.169 -4.222 1.00 93.38 79 MET A O 1
ATOM 688 N N . TYR A 1 80 ? -8.824 -13.682 -3.492 1.00 94.31 80 TYR A N 1
ATOM 689 C CA . TYR A 1 80 ? -7.999 -13.659 -4.696 1.00 94.31 80 TYR A CA 1
ATOM 690 C C . TYR A 1 80 ? -6.650 -14.320 -4.443 1.00 94.31 80 TYR A C 1
ATOM 692 O O . TYR A 1 80 ? -6.153 -14.359 -3.315 1.00 94.31 80 TYR A O 1
ATOM 700 N N . THR A 1 81 ? -6.061 -14.849 -5.504 1.00 94.38 81 THR A N 1
ATOM 701 C CA . THR A 1 81 ? -4.772 -15.535 -5.449 1.00 94.38 81 THR A CA 1
ATOM 702 C C . THR A 1 81 ? -3.615 -14.530 -5.382 1.00 94.38 81 THR A C 1
ATOM 704 O O . THR A 1 81 ? -3.781 -13.369 -5.757 1.00 94.38 81 THR A O 1
ATOM 707 N N . PRO A 1 82 ? -2.412 -14.936 -4.935 1.00 94.81 82 PRO A N 1
ATOM 708 C CA . PRO A 1 82 ? -1.239 -14.062 -4.975 1.00 94.81 82 PRO A CA 1
ATOM 709 C C . PRO A 1 82 ? -0.907 -13.520 -6.377 1.00 94.81 82 PRO A C 1
ATOM 711 O O . PRO A 1 82 ? -0.435 -12.391 -6.487 1.00 94.81 82 PRO A O 1
ATOM 714 N N . GLU A 1 83 ? -1.190 -14.275 -7.445 1.00 94.62 83 GLU A N 1
ATOM 715 C CA . GLU A 1 83 ? -0.975 -13.811 -8.825 1.00 94.62 83 GLU A CA 1
ATOM 716 C C . GLU A 1 83 ? -1.900 -12.655 -9.216 1.00 94.62 83 GLU A C 1
ATOM 718 O O . GLU A 1 83 ? -1.440 -11.709 -9.852 1.00 94.62 83 GLU A O 1
ATOM 723 N N . ASP A 1 84 ? -3.161 -12.664 -8.767 1.00 94.19 84 ASP A N 1
ATOM 724 C CA . ASP A 1 84 ? -4.113 -11.579 -9.040 1.00 94.19 84 ASP A CA 1
ATOM 725 C C . ASP A 1 84 ? -3.610 -10.237 -8.479 1.00 94.19 84 ASP A C 1
ATOM 727 O O . ASP A 1 84 ? -3.899 -9.168 -9.014 1.00 94.19 84 ASP A O 1
ATOM 731 N N . TRP A 1 85 ? -2.842 -10.289 -7.388 1.00 95.06 85 TRP A N 1
ATOM 732 C CA . TRP A 1 85 ? -2.290 -9.118 -6.711 1.00 95.06 85 TRP A CA 1
ATOM 733 C C . TRP A 1 85 ? -0.914 -8.696 -7.216 1.00 95.06 85 TRP A C 1
ATOM 735 O O . TRP A 1 85 ? -0.504 -7.561 -6.965 1.00 95.06 85 TRP A O 1
ATOM 745 N N . ALA A 1 86 ? -0.200 -9.572 -7.923 1.00 94.69 86 ALA A N 1
ATOM 746 C CA . ALA A 1 86 ? 1.186 -9.345 -8.307 1.00 94.69 86 ALA A CA 1
ATOM 747 C C . ALA A 1 86 ? 1.413 -8.038 -9.095 1.00 94.69 86 ALA A C 1
ATOM 749 O O . ALA A 1 86 ? 2.377 -7.335 -8.777 1.00 94.69 86 ALA A O 1
ATOM 750 N N . PRO A 1 87 ? 0.548 -7.635 -10.053 1.00 91.94 87 PRO A N 1
ATOM 751 C CA . PRO A 1 87 ? 0.701 -6.352 -10.739 1.00 91.94 87 PRO A CA 1
ATOM 752 C C . PRO A 1 87 ? 0.593 -5.154 -9.791 1.00 91.94 87 PRO A C 1
ATOM 754 O O . PRO A 1 87 ? 1.412 -4.236 -9.861 1.00 91.94 87 PRO A O 1
ATOM 757 N N . LEU A 1 88 ? -0.381 -5.173 -8.874 1.00 91.44 88 LEU A N 1
ATOM 758 C CA . LEU A 1 88 ? -0.564 -4.091 -7.908 1.00 91.44 88 LEU A CA 1
ATOM 759 C C . LEU A 1 88 ? 0.604 -4.031 -6.924 1.00 91.44 88 LEU A C 1
ATOM 761 O O . LEU A 1 88 ? 1.174 -2.963 -6.722 1.00 91.44 88 LEU A O 1
ATOM 765 N N . ASP A 1 89 ? 0.974 -5.168 -6.337 1.00 94.62 89 ASP A N 1
ATOM 766 C CA . ASP A 1 89 ? 2.069 -5.248 -5.370 1.00 94.62 89 ASP A CA 1
ATOM 767 C C . ASP A 1 89 ? 3.399 -4.799 -6.024 1.00 94.62 89 ASP A C 1
ATOM 769 O O . ASP A 1 89 ? 4.208 -4.118 -5.396 1.00 94.62 89 ASP A O 1
ATOM 773 N N . CYS A 1 90 ? 3.599 -5.082 -7.320 1.00 93.69 90 CYS A N 1
ATOM 774 C CA . CYS A 1 90 ? 4.745 -4.605 -8.105 1.00 93.69 90 CYS A CA 1
ATOM 775 C C . CYS A 1 90 ? 4.721 -3.090 -8.383 1.00 93.69 90 CYS A C 1
ATOM 777 O O . CYS A 1 90 ? 5.779 -2.445 -8.390 1.00 93.69 90 CYS A O 1
ATOM 779 N N . ARG A 1 91 ? 3.532 -2.516 -8.614 1.00 90.38 91 ARG A N 1
ATOM 780 C CA . ARG A 1 91 ? 3.337 -1.068 -8.790 1.00 90.38 91 ARG A CA 1
ATOM 781 C C . ARG A 1 91 ? 3.576 -0.311 -7.483 1.00 90.38 91 ARG A C 1
ATOM 783 O O . ARG A 1 91 ? 4.231 0.721 -7.484 1.00 90.38 91 ARG A O 1
ATOM 790 N N . GLN A 1 92 ? 3.119 -0.841 -6.349 1.00 90.38 92 GLN A N 1
ATOM 791 C CA . GLN A 1 92 ? 3.251 -0.175 -5.045 1.00 90.38 92 GLN A CA 1
ATOM 792 C C . GLN A 1 92 ? 4.703 0.035 -4.598 1.00 90.38 92 GLN A C 1
ATOM 794 O O . GLN A 1 92 ? 4.994 0.987 -3.877 1.00 90.38 92 GLN A O 1
ATOM 799 N N . ILE A 1 93 ? 5.618 -0.820 -5.055 1.00 92.81 93 ILE A N 1
ATOM 800 C CA . ILE A 1 93 ? 7.051 -0.714 -4.762 1.00 92.81 93 ILE A CA 1
ATOM 801 C C . ILE A 1 93 ? 7.838 0.049 -5.840 1.00 92.81 93 ILE A C 1
ATOM 803 O O . ILE A 1 93 ? 9.058 0.154 -5.731 1.00 92.81 93 ILE A O 1
ATOM 807 N N . GLU A 1 94 ? 7.181 0.567 -6.884 1.00 92.12 94 GLU A N 1
ATOM 808 C CA . GLU A 1 94 ? 7.841 1.141 -8.064 1.00 92.12 94 GLU A CA 1
ATOM 809 C C . GLU A 1 94 ? 8.714 2.351 -7.736 1.00 92.12 94 GLU A C 1
ATOM 811 O O . GLU A 1 94 ? 9.884 2.377 -8.119 1.00 92.12 94 GLU A O 1
ATOM 816 N N . LEU A 1 95 ? 8.186 3.313 -6.979 1.00 91.25 95 LEU A N 1
ATOM 817 C CA . LEU A 1 95 ? 8.942 4.507 -6.615 1.00 91.25 95 LEU A CA 1
ATOM 818 C C . LEU A 1 95 ? 10.150 4.177 -5.717 1.00 91.25 95 LEU A C 1
ATOM 820 O O . LEU A 1 95 ? 11.271 4.545 -6.081 1.00 91.25 95 LEU A O 1
ATOM 824 N N . PRO A 1 96 ? 10.002 3.444 -4.592 1.00 90.44 96 PRO A N 1
ATOM 825 C CA . PRO A 1 96 ? 11.157 3.033 -3.795 1.00 90.44 96 PRO A CA 1
ATOM 826 C C . PRO A 1 96 ? 12.179 2.197 -4.582 1.00 90.44 96 PRO A C 1
ATOM 828 O O . PRO A 1 96 ? 13.385 2.335 -4.366 1.00 90.44 96 PRO A O 1
ATOM 831 N N . TRP A 1 97 ? 11.723 1.379 -5.535 1.00 92.00 97 TRP A N 1
ATOM 832 C CA . TRP A 1 97 ? 12.586 0.643 -6.459 1.00 92.00 97 TRP A CA 1
ATOM 833 C C . TRP A 1 97 ? 13.381 1.577 -7.380 1.00 92.00 97 TRP A C 1
ATOM 835 O O . TRP A 1 97 ? 14.609 1.500 -7.421 1.00 92.00 97 TRP A O 1
ATOM 845 N N . ALA A 1 98 ? 12.713 2.496 -8.081 1.00 91.25 98 ALA A N 1
ATOM 846 C CA . ALA A 1 98 ? 13.337 3.421 -9.030 1.00 91.25 98 ALA A CA 1
ATOM 847 C C . ALA A 1 98 ? 14.257 4.457 -8.356 1.00 91.25 98 ALA A C 1
ATOM 849 O O . ALA A 1 98 ? 15.191 4.975 -8.985 1.00 91.25 98 ALA A O 1
ATOM 850 N N . ALA A 1 99 ? 14.004 4.742 -7.077 1.00 87.00 99 ALA A N 1
ATOM 851 C CA . ALA A 1 99 ? 14.849 5.550 -6.205 1.00 87.00 99 ALA A CA 1
ATOM 852 C C . ALA A 1 99 ? 16.015 4.757 -5.577 1.00 87.00 99 ALA A C 1
ATOM 854 O O . ALA A 1 99 ? 16.866 5.345 -4.914 1.00 87.00 99 ALA A O 1
ATOM 855 N N . GLY A 1 100 ? 16.089 3.438 -5.793 1.00 86.81 100 GLY A N 1
ATOM 856 C CA . GLY A 1 100 ? 17.175 2.594 -5.292 1.00 86.81 100 GLY A CA 1
ATOM 857 C C . GLY A 1 100 ? 17.161 2.402 -3.775 1.00 86.81 100 GLY A C 1
ATOM 858 O O . GLY A 1 100 ? 18.221 2.199 -3.186 1.00 86.81 100 GLY A O 1
ATOM 859 N N . LEU A 1 101 ? 15.988 2.475 -3.138 1.00 86.31 101 LEU A N 1
ATOM 860 C CA . LEU A 1 101 ? 15.835 2.372 -1.680 1.00 86.31 101 LEU A CA 1
ATOM 861 C C . LEU A 1 101 ? 15.888 0.925 -1.170 1.00 86.31 101 LEU A C 1
ATOM 863 O O . LEU A 1 101 ? 16.072 0.690 0.022 1.00 86.31 101 LEU A O 1
ATOM 867 N N . PHE A 1 102 ? 15.780 -0.051 -2.071 1.00 87.44 102 PHE A N 1
ATOM 868 C CA . PHE A 1 102 ? 15.918 -1.465 -1.753 1.00 87.44 102 PHE A CA 1
ATOM 869 C C . PHE A 1 102 ? 17.368 -1.945 -1.968 1.00 87.44 102 PHE A C 1
ATOM 871 O O . PHE A 1 102 ? 17.945 -1.788 -3.041 1.00 87.44 102 PHE A O 1
ATOM 878 N N . ASN A 1 103 ? 17.957 -2.579 -0.953 1.00 84.31 103 ASN A N 1
ATOM 879 C CA . ASN A 1 103 ? 19.043 -3.545 -1.112 1.00 84.31 103 ASN A CA 1
ATOM 880 C C . ASN A 1 103 ? 18.571 -4.889 -1.719 1.00 84.31 103 ASN A C 1
ATOM 882 O O . ASN A 1 103 ? 17.917 -5.680 -1.045 1.00 84.31 103 ASN A O 1
ATOM 886 N N . VAL A 1 104 ? 18.914 -5.171 -2.975 1.00 85.50 104 VAL A N 1
ATOM 887 C CA . VAL A 1 104 ? 18.498 -6.403 -3.665 1.00 85.50 104 VAL A CA 1
ATOM 888 C C . VAL A 1 104 ? 19.683 -7.219 -4.159 1.00 85.50 104 VAL A C 1
ATOM 890 O O . VAL A 1 104 ? 20.670 -6.673 -4.647 1.00 85.50 104 VAL A O 1
ATOM 893 N N . ASP A 1 105 ? 19.546 -8.542 -4.092 1.00 88.12 105 ASP A N 1
ATOM 894 C CA . ASP A 1 105 ? 20.507 -9.469 -4.682 1.00 88.12 105 ASP A CA 1
ATOM 895 C C . ASP A 1 105 ? 20.235 -9.620 -6.180 1.00 88.12 105 ASP A C 1
ATOM 897 O O . ASP A 1 105 ? 19.113 -9.933 -6.596 1.00 88.12 105 ASP A O 1
ATOM 901 N N . PHE A 1 106 ? 21.267 -9.419 -6.999 1.00 91.38 106 PHE A N 1
ATOM 902 C CA . PHE A 1 106 ? 21.162 -9.618 -8.438 1.00 91.38 106 PHE A CA 1
ATOM 903 C C . PHE A 1 106 ? 21.170 -11.107 -8.802 1.00 91.38 106 PHE A C 1
ATOM 905 O O . PHE A 1 106 ? 21.996 -11.885 -8.329 1.00 91.38 106 PHE A O 1
ATOM 912 N N . SER A 1 107 ? 20.288 -11.479 -9.725 1.00 95.44 107 SER A N 1
ATOM 913 C CA . SER A 1 107 ? 20.302 -12.758 -10.426 1.00 95.44 107 SER A CA 1
ATOM 914 C C . SER A 1 107 ? 19.835 -12.522 -11.863 1.00 95.44 107 SER A C 1
ATOM 916 O O . SER A 1 107 ? 18.884 -11.761 -12.055 1.00 95.44 107 SER A O 1
ATOM 918 N N . PRO A 1 108 ? 20.446 -13.172 -12.872 1.00 95.69 108 PRO A N 1
ATOM 919 C CA . PRO A 1 108 ? 20.004 -13.062 -14.264 1.00 95.69 108 PRO A CA 1
ATOM 920 C C . PRO A 1 108 ? 18.700 -13.831 -14.537 1.00 95.69 108 PRO A C 1
ATOM 922 O O . PRO A 1 108 ? 18.188 -13.805 -15.654 1.00 95.69 108 PRO A O 1
ATOM 925 N N . LYS A 1 109 ? 18.180 -14.559 -13.542 1.00 97.38 109 LYS A N 1
ATOM 926 C CA . LYS A 1 109 ? 16.927 -15.304 -13.646 1.00 97.38 109 LYS A CA 1
ATOM 927 C C . LYS A 1 109 ? 15.719 -14.372 -13.564 1.00 97.38 109 LYS A C 1
ATOM 929 O O . LYS A 1 109 ? 15.800 -13.219 -13.135 1.00 97.38 109 LYS A O 1
ATOM 934 N N . CYS A 1 110 ? 14.575 -14.915 -13.934 1.00 97.94 110 CYS A N 1
ATOM 935 C CA . CYS A 1 110 ? 13.272 -14.308 -13.730 1.00 97.94 110 CYS A CA 1
ATOM 936 C C . CYS A 1 110 ? 12.389 -15.224 -12.887 1.00 97.94 110 CYS A C 1
ATOM 938 O O . CYS A 1 110 ? 12.733 -16.377 -12.625 1.00 97.94 110 CYS A O 1
ATOM 940 N N . VAL A 1 111 ? 11.255 -14.693 -12.452 1.00 98.19 111 VAL A N 1
ATOM 941 C CA . VAL A 1 111 ? 10.225 -15.430 -11.728 1.00 98.19 111 VAL A CA 1
ATOM 942 C C . VAL A 1 111 ? 8.922 -15.314 -12.499 1.00 98.19 111 VAL A C 1
ATOM 944 O O . VAL A 1 111 ? 8.591 -14.232 -12.983 1.00 98.19 111 VAL A O 1
ATOM 947 N N . VAL A 1 112 ? 8.197 -16.418 -12.631 1.00 98.19 112 VAL A N 1
ATOM 948 C CA . VAL A 1 112 ? 6.865 -16.428 -13.239 1.00 98.19 112 VAL A CA 1
ATOM 949 C C . VAL A 1 112 ? 5.875 -15.718 -12.312 1.00 98.19 112 VAL A C 1
ATOM 951 O O . VAL A 1 112 ? 5.752 -16.078 -11.144 1.00 98.19 112 VAL A O 1
ATOM 954 N N . MET A 1 113 ? 5.156 -14.725 -12.837 1.00 96.75 113 MET A N 1
ATOM 955 C CA . MET A 1 113 ? 4.234 -13.863 -12.085 1.00 96.75 113 MET A CA 1
ATOM 956 C C . MET A 1 113 ? 2.758 -14.111 -12.415 1.00 96.75 113 MET A C 1
ATOM 958 O O . MET A 1 113 ? 1.899 -13.362 -11.958 1.00 96.75 113 MET A O 1
ATOM 962 N N . SER A 1 114 ? 2.444 -15.162 -13.180 1.00 93.88 114 SER A N 1
ATOM 963 C CA . SER A 1 114 ? 1.062 -15.575 -13.462 1.00 93.88 114 SER A CA 1
ATOM 964 C C . SER A 1 114 ? 0.952 -17.048 -13.874 1.00 93.88 114 SER A C 1
ATOM 966 O O . SER A 1 114 ? 1.919 -17.677 -14.306 1.00 93.88 114 SER A O 1
ATOM 968 N N . GLY A 1 115 ? -0.250 -17.597 -13.762 1.00 92.62 115 GLY A N 1
ATOM 969 C CA . GLY A 1 115 ? -0.597 -18.981 -14.034 1.00 92.62 115 GLY A CA 1
ATOM 970 C C . GLY A 1 115 ? -0.179 -19.960 -12.934 1.00 92.62 115 GLY A C 1
ATOM 971 O O . GLY A 1 115 ? 0.382 -19.626 -11.894 1.00 92.62 115 GLY A O 1
ATOM 972 N N . THR A 1 116 ? -0.372 -21.249 -13.219 1.00 94.38 116 THR A N 1
ATOM 973 C CA . THR A 1 116 ? -0.078 -22.364 -12.296 1.00 94.38 116 THR A CA 1
ATOM 974 C C . THR A 1 116 ? 1.393 -22.487 -11.893 1.00 94.38 116 THR A C 1
ATOM 976 O O . THR A 1 116 ? 1.726 -23.307 -11.044 1.00 94.38 116 THR A O 1
ATOM 979 N N . ARG A 1 117 ? 2.274 -21.726 -12.546 1.00 96.50 117 ARG A N 1
ATOM 980 C CA . ARG A 1 117 ? 3.718 -21.682 -12.310 1.00 96.50 117 ARG A CA 1
ATOM 981 C C . ARG A 1 117 ? 4.141 -20.453 -11.502 1.00 96.50 117 ARG A C 1
ATOM 983 O O . ARG A 1 117 ? 5.334 -20.192 -11.413 1.00 96.50 117 ARG A O 1
ATOM 990 N N . TYR A 1 118 ? 3.199 -19.681 -10.950 1.00 97.31 118 TYR A N 1
ATOM 991 C CA . TYR A 1 118 ? 3.489 -18.502 -10.132 1.00 97.31 118 TYR A CA 1
ATOM 992 C C . TYR A 1 118 ? 4.557 -18.798 -9.065 1.00 97.31 118 TYR A C 1
ATOM 994 O O . TYR A 1 118 ? 4.386 -19.691 -8.235 1.00 97.31 118 TYR A O 1
ATOM 1002 N N . GLY A 1 119 ? 5.657 -18.044 -9.093 1.00 97.38 119 GLY A N 1
ATOM 1003 C CA . GLY A 1 119 ? 6.808 -18.225 -8.206 1.00 97.38 119 GLY A CA 1
ATOM 1004 C C . GLY A 1 119 ? 7.935 -19.111 -8.754 1.00 97.38 119 GLY A C 1
ATOM 1005 O O . GLY A 1 119 ? 9.012 -19.136 -8.156 1.00 97.38 119 GLY A O 1
ATOM 1006 N N . ASP A 1 120 ? 7.751 -19.792 -9.891 1.00 98.19 120 ASP A N 1
ATOM 1007 C CA . ASP A 1 120 ? 8.814 -20.573 -10.535 1.00 98.19 120 ASP A CA 1
ATOM 1008 C C . ASP A 1 120 ? 9.972 -19.671 -10.970 1.00 98.19 120 ASP A C 1
ATOM 1010 O O . ASP A 1 120 ? 9.770 -18.672 -11.664 1.00 98.19 120 ASP A O 1
ATOM 1014 N N . VAL A 1 121 ? 11.202 -20.075 -10.649 1.00 98.06 121 VAL A N 1
ATOM 1015 C CA . VAL A 1 121 ? 12.415 -19.416 -11.147 1.00 98.06 121 VAL A CA 1
ATOM 1016 C C . VAL A 1 121 ? 12.767 -19.972 -12.524 1.00 98.06 121 VAL A C 1
ATOM 1018 O O . VAL A 1 121 ? 12.968 -21.176 -12.689 1.00 98.06 121 VAL A O 1
ATOM 1021 N N . VAL A 1 122 ? 12.874 -19.091 -13.514 1.00 98.06 122 VAL A N 1
ATOM 1022 C CA . VAL A 1 122 ? 13.117 -19.433 -14.921 1.00 98.06 122 VAL A CA 1
ATOM 1023 C C . VAL A 1 122 ? 14.255 -18.604 -15.509 1.00 98.06 122 VAL A C 1
ATOM 1025 O O . VAL A 1 122 ? 14.670 -17.588 -14.947 1.00 98.06 122 VAL A O 1
ATOM 1028 N N . ASP A 1 123 ? 14.799 -19.053 -16.637 1.00 98.19 123 ASP A N 1
ATOM 1029 C CA . ASP A 1 123 ? 15.691 -18.226 -17.447 1.00 98.19 123 ASP A CA 1
ATOM 1030 C C . ASP A 1 123 ? 14.942 -17.037 -18.053 1.00 98.19 123 ASP A C 1
ATOM 1032 O O . ASP A 1 123 ? 13.737 -17.113 -18.298 1.00 98.19 123 ASP A O 1
ATOM 1036 N N . TRP A 1 124 ? 15.658 -15.931 -18.263 1.00 96.19 124 TRP A N 1
ATOM 1037 C CA . TRP A 1 124 ? 15.092 -14.761 -18.926 1.00 96.19 124 TRP A CA 1
ATOM 1038 C C . TRP A 1 124 ? 14.736 -15.099 -20.375 1.00 96.19 124 TRP A C 1
ATOM 1040 O O . TRP A 1 124 ? 15.538 -15.680 -21.108 1.00 96.19 124 TRP A O 1
ATOM 1050 N N . GLU A 1 125 ? 13.539 -14.697 -20.780 1.00 96.38 125 GLU A N 1
ATOM 1051 C CA . GLU A 1 125 ? 13.052 -14.803 -22.147 1.00 96.38 125 GLU A CA 1
ATOM 1052 C C . GLU A 1 125 ? 12.311 -13.506 -22.487 1.00 96.38 125 GLU A C 1
ATOM 1054 O O . GLU A 1 125 ? 11.509 -13.008 -21.694 1.00 96.38 125 GLU A O 1
ATOM 1059 N N . GLU A 1 126 ? 12.625 -12.930 -23.646 1.00 94.50 126 GLU A N 1
ATOM 1060 C CA . GLU A 1 126 ? 12.199 -11.585 -24.034 1.00 94.50 126 GLU A CA 1
ATOM 1061 C C . GLU A 1 126 ? 10.673 -11.445 -24.095 1.00 94.50 126 GLU A C 1
ATOM 1063 O O . GLU A 1 126 ? 10.107 -10.509 -23.524 1.00 94.50 126 GLU A O 1
ATOM 1068 N N . GLY A 1 127 ? 9.991 -12.389 -24.748 1.00 95.56 127 GLY A N 1
ATOM 1069 C CA . GLY A 1 127 ? 8.540 -12.359 -24.907 1.00 95.56 127 GLY A CA 1
ATOM 1070 C C . GLY A 1 127 ? 7.808 -12.447 -23.567 1.00 95.56 127 GLY A C 1
ATOM 1071 O O . GLY A 1 127 ? 6.870 -11.690 -23.304 1.00 95.56 127 GLY A O 1
ATOM 1072 N N . GLN A 1 128 ? 8.260 -13.326 -22.679 1.00 94.88 128 GLN A N 1
ATOM 1073 C CA . GLN A 1 128 ? 7.702 -13.483 -21.336 1.00 94.88 128 GLN A CA 1
ATOM 1074 C C . GLN A 1 128 ? 7.955 -12.269 -20.439 1.00 94.88 128 GLN A C 1
ATOM 1076 O O . GLN A 1 128 ? 7.079 -11.891 -19.660 1.00 94.88 128 GLN A O 1
ATOM 1081 N N . ALA A 1 129 ? 9.118 -11.628 -20.553 1.00 91.25 129 ALA A N 1
ATOM 1082 C CA . ALA A 1 129 ? 9.412 -10.412 -19.804 1.00 91.25 129 ALA A CA 1
ATOM 1083 C C . ALA A 1 129 ? 8.541 -9.235 -20.273 1.00 91.25 129 ALA A C 1
ATOM 1085 O O . ALA A 1 129 ? 7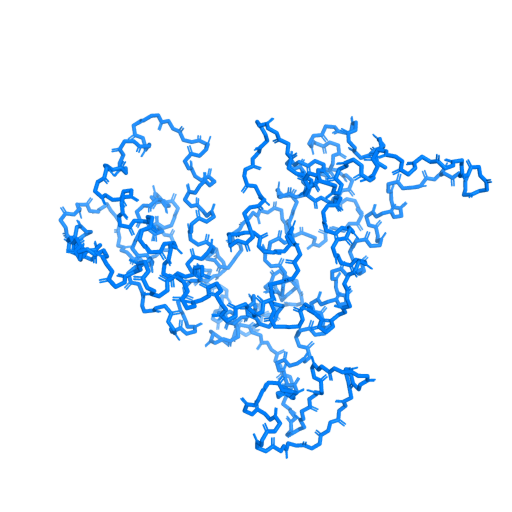.935 -8.550 -19.451 1.00 91.25 129 ALA A O 1
ATOM 1086 N N . HIS A 1 130 ? 8.422 -9.022 -21.588 1.00 90.00 130 HIS A N 1
ATOM 1087 C CA . HIS A 1 130 ? 7.646 -7.908 -22.147 1.00 90.00 130 HIS A CA 1
ATOM 1088 C C . HIS A 1 130 ? 6.132 -8.045 -21.947 1.00 90.00 130 HIS A C 1
ATOM 1090 O O . HIS A 1 130 ? 5.429 -7.040 -21.890 1.00 90.00 130 HIS A O 1
ATOM 1096 N N . THR A 1 131 ? 5.622 -9.269 -21.812 1.00 89.44 131 THR A N 1
ATOM 1097 C CA . THR A 1 131 ? 4.205 -9.517 -21.490 1.00 89.44 131 THR A CA 1
ATOM 1098 C C . THR A 1 131 ? 3.892 -9.393 -19.997 1.00 89.44 131 THR A C 1
ATOM 1100 O O . THR A 1 131 ? 2.725 -9.441 -19.619 1.00 89.44 131 THR A O 1
ATOM 1103 N N . GLY A 1 132 ? 4.909 -9.258 -19.138 1.00 88.31 132 GLY A N 1
ATOM 1104 C CA . GLY A 1 132 ? 4.753 -9.303 -17.683 1.00 88.31 132 GLY A CA 1
ATOM 1105 C C . GLY A 1 132 ? 4.506 -10.710 -17.126 1.00 88.31 132 GLY A C 1
ATOM 1106 O O . GLY A 1 132 ? 4.311 -10.856 -15.921 1.00 88.31 132 GLY A O 1
ATOM 1107 N N . TYR A 1 133 ? 4.545 -11.752 -17.969 1.00 94.94 133 TYR A N 1
ATOM 1108 C CA . TYR A 1 133 ? 4.416 -13.144 -17.532 1.00 94.94 133 TYR A CA 1
ATOM 1109 C C . TYR A 1 133 ? 5.560 -13.544 -16.592 1.00 94.94 133 TYR A C 1
ATOM 1111 O O . TYR A 1 133 ? 5.342 -14.254 -15.609 1.00 94.94 133 TYR A O 1
ATOM 1119 N N . THR A 1 134 ? 6.769 -13.049 -16.860 1.00 97.44 134 THR A N 1
ATOM 1120 C CA . THR A 1 134 ? 7.912 -13.156 -15.949 1.00 97.44 134 THR A CA 1
ATOM 1121 C C . THR A 1 134 ? 8.415 -11.789 -15.523 1.00 97.44 134 THR A C 1
ATOM 1123 O O . THR A 1 134 ? 8.444 -10.855 -16.320 1.00 97.44 134 THR A O 1
ATOM 1126 N N . LEU A 1 135 ? 8.910 -11.695 -14.292 1.00 96.81 135 LEU A N 1
ATOM 1127 C CA . LEU A 1 135 ? 9.541 -10.499 -13.747 1.00 96.81 135 LEU A CA 1
ATOM 1128 C C . LEU A 1 135 ? 10.984 -10.805 -13.341 1.00 96.81 135 LEU A C 1
ATOM 1130 O O . LEU A 1 135 ? 11.273 -11.877 -12.806 1.00 96.81 135 LEU A O 1
ATOM 1134 N N . GLY A 1 136 ? 11.897 -9.861 -13.584 1.00 96.44 136 GLY A N 1
ATOM 1135 C CA . GLY A 1 136 ? 13.300 -9.995 -13.189 1.00 96.44 136 GLY A CA 1
ATOM 1136 C C . GLY A 1 136 ? 13.433 -10.336 -11.703 1.00 96.44 136 GLY A C 1
ATOM 1137 O O . GLY A 1 136 ? 12.768 -9.720 -10.864 1.00 96.44 136 GLY A O 1
ATOM 1138 N N . PHE A 1 137 ? 14.293 -11.307 -11.378 1.00 96.62 137 PHE A N 1
ATOM 1139 C CA . PHE A 1 137 ? 14.375 -11.902 -10.039 1.00 96.62 137 PHE A CA 1
ATOM 1140 C C . PHE A 1 137 ? 14.444 -10.884 -8.887 1.00 96.62 137 PHE A C 1
ATOM 1142 O O . PHE A 1 137 ? 13.677 -11.045 -7.934 1.00 96.62 137 PHE A O 1
ATOM 1149 N N . PRO A 1 138 ? 15.270 -9.817 -8.947 1.00 94.94 138 PRO A N 1
ATOM 1150 C CA . PRO A 1 138 ? 15.365 -8.870 -7.839 1.00 94.94 138 PRO A CA 1
ATOM 1151 C C . PRO A 1 138 ? 14.028 -8.196 -7.507 1.00 94.94 138 PRO A C 1
ATOM 1153 O O . PRO A 1 138 ? 13.675 -8.083 -6.337 1.00 94.94 138 PRO A O 1
ATOM 1156 N N . ARG A 1 139 ? 13.254 -7.795 -8.525 1.00 95.31 139 ARG A N 1
ATOM 1157 C CA . ARG A 1 139 ? 11.957 -7.128 -8.332 1.00 95.31 139 ARG A CA 1
ATOM 1158 C C . ARG A 1 139 ? 10.860 -8.130 -7.977 1.00 95.31 139 ARG A C 1
ATOM 1160 O O . ARG A 1 139 ? 10.042 -7.848 -7.109 1.00 95.31 139 ARG A O 1
ATOM 1167 N N . ALA A 1 140 ? 10.875 -9.320 -8.579 1.00 96.75 140 ALA A N 1
ATOM 1168 C CA . ALA A 1 140 ? 9.925 -10.380 -8.245 1.00 96.75 140 ALA A CA 1
ATOM 1169 C C . ALA A 1 140 ? 10.037 -10.841 -6.788 1.00 96.75 140 ALA A C 1
ATOM 1171 O O . ALA A 1 140 ? 9.024 -11.045 -6.121 1.00 96.75 140 ALA A O 1
ATOM 1172 N N . ARG A 1 141 ? 11.263 -10.933 -6.261 1.00 95.75 141 ARG A N 1
ATOM 1173 C CA . ARG A 1 141 ? 11.496 -11.230 -4.846 1.00 95.75 141 ARG A CA 1
ATOM 1174 C C . ARG A 1 141 ? 10.806 -10.219 -3.930 1.00 95.75 141 ARG A C 1
ATOM 1176 O O . ARG A 1 141 ? 10.195 -10.644 -2.958 1.00 95.75 141 ARG A O 1
ATOM 1183 N N . LEU A 1 142 ? 10.869 -8.922 -4.241 1.00 95.88 142 LEU A N 1
ATOM 1184 C CA . LEU A 1 142 ? 10.209 -7.880 -3.443 1.00 95.88 142 LEU A CA 1
ATOM 1185 C C . LEU A 1 142 ? 8.688 -8.054 -3.420 1.00 95.88 142 LEU A C 1
ATOM 1187 O O . LEU A 1 142 ? 8.083 -7.936 -2.360 1.00 95.88 142 LEU A O 1
ATOM 1191 N N . VAL A 1 143 ? 8.081 -8.381 -4.565 1.00 97.12 143 VAL A N 1
ATOM 1192 C CA . VAL A 1 143 ? 6.635 -8.649 -4.660 1.00 97.12 143 VAL A CA 1
ATOM 1193 C C . VAL A 1 143 ? 6.247 -9.830 -3.772 1.00 97.12 143 VAL A C 1
ATOM 1195 O O . VAL A 1 143 ? 5.355 -9.714 -2.934 1.00 97.12 143 VAL A O 1
ATOM 1198 N N . LEU A 1 144 ? 6.956 -10.953 -3.902 1.00 97.00 144 LEU A N 1
ATOM 1199 C CA . LEU A 1 144 ? 6.692 -12.148 -3.097 1.00 97.00 144 LEU A CA 1
ATOM 1200 C C . LEU A 1 144 ? 6.940 -11.901 -1.602 1.00 97.00 144 LEU A C 1
ATOM 1202 O O . LEU A 1 144 ? 6.199 -12.403 -0.757 1.00 97.00 144 LEU A O 1
ATOM 1206 N N . GLU A 1 145 ? 7.954 -11.105 -1.262 1.00 95.50 145 GLU A N 1
ATOM 1207 C CA . GLU A 1 145 ? 8.248 -10.719 0.116 1.00 95.50 145 GLU A CA 1
ATOM 1208 C C . GLU A 1 145 ? 7.152 -9.823 0.705 1.00 95.50 145 GLU A C 1
ATOM 1210 O O . GLU A 1 145 ? 6.714 -10.071 1.829 1.00 95.50 145 GLU A O 1
ATOM 1215 N N . ALA A 1 146 ? 6.652 -8.842 -0.053 1.00 96.12 146 ALA A N 1
ATOM 1216 C CA . ALA A 1 146 ? 5.523 -8.005 0.349 1.00 96.12 146 ALA A CA 1
ATOM 1217 C C . ALA A 1 146 ? 4.266 -8.852 0.608 1.00 96.12 146 ALA A C 1
ATOM 1219 O O . ALA A 1 146 ? 3.618 -8.707 1.645 1.00 96.12 146 ALA A O 1
ATOM 1220 N N . GLN A 1 147 ? 3.962 -9.801 -0.282 1.00 96.75 147 GLN A N 1
ATOM 1221 C CA . GLN A 1 147 ? 2.835 -10.726 -0.128 1.00 96.75 147 GLN A CA 1
ATOM 1222 C C . GLN A 1 147 ? 2.977 -11.606 1.118 1.00 96.75 147 GLN A C 1
ATOM 1224 O O . GLN A 1 147 ? 2.043 -11.714 1.918 1.00 96.75 147 GLN A O 1
ATOM 1229 N N . ALA A 1 148 ? 4.153 -12.202 1.324 1.00 96.75 148 ALA A N 1
ATOM 1230 C CA . ALA A 1 148 ? 4.430 -13.035 2.489 1.00 96.75 148 ALA A CA 1
ATOM 1231 C C . ALA A 1 148 ? 4.353 -12.232 3.798 1.00 96.75 148 ALA A C 1
ATOM 1233 O O . ALA A 1 148 ? 3.755 -12.692 4.775 1.00 96.75 148 ALA A O 1
ATOM 1234 N N . LEU A 1 149 ? 4.921 -11.022 3.814 1.00 95.69 149 LEU A N 1
ATOM 1235 C CA . LEU A 1 149 ? 4.871 -10.108 4.951 1.00 95.69 149 LEU A CA 1
ATOM 1236 C C . LEU A 1 149 ? 3.428 -9.735 5.295 1.00 95.69 149 LEU A C 1
ATOM 1238 O O . LEU A 1 149 ? 3.040 -9.819 6.460 1.00 95.69 149 LEU A O 1
ATOM 1242 N N . LEU A 1 150 ? 2.623 -9.374 4.295 1.00 96.62 150 LEU A N 1
ATOM 1243 C CA . LEU A 1 150 ? 1.223 -9.017 4.488 1.00 96.62 150 LEU A CA 1
ATOM 1244 C C . LEU A 1 150 ? 0.428 -10.176 5.090 1.00 96.62 150 LEU A C 1
ATOM 1246 O O . LEU A 1 150 ? -0.237 -9.999 6.110 1.00 96.62 150 LEU A O 1
ATOM 1250 N N . LEU A 1 151 ? 0.511 -11.367 4.491 1.00 96.62 151 LEU A N 1
ATOM 1251 C CA . LEU A 1 151 ? -0.240 -12.534 4.956 1.00 96.62 151 LEU A CA 1
ATOM 1252 C C . LEU A 1 151 ? 0.174 -12.945 6.372 1.00 96.62 151 LEU A C 1
ATOM 1254 O O . LEU A 1 151 ? -0.688 -13.233 7.203 1.00 96.62 151 LEU A O 1
ATOM 1258 N N . LYS A 1 152 ? 1.475 -12.897 6.685 1.00 96.81 152 LYS A N 1
ATOM 1259 C CA . LYS A 1 152 ? 1.978 -13.153 8.039 1.00 96.81 152 LYS A CA 1
ATOM 1260 C C . LYS A 1 152 ? 1.444 -12.132 9.045 1.00 96.81 152 LYS A C 1
ATOM 1262 O O . LYS A 1 152 ? 0.960 -12.519 10.107 1.00 96.81 152 LYS A O 1
ATOM 1267 N N . THR A 1 153 ? 1.480 -10.845 8.706 1.00 96.69 153 THR A N 1
ATOM 1268 C CA . THR A 1 153 ? 0.940 -9.768 9.549 1.00 96.69 153 THR A CA 1
ATOM 1269 C C . THR A 1 153 ? -0.558 -9.947 9.797 1.00 96.69 153 THR A C 1
ATOM 1271 O O . THR A 1 153 ? -1.006 -9.884 10.943 1.00 96.69 153 THR A O 1
ATOM 1274 N N . LEU A 1 154 ? -1.337 -10.238 8.751 1.00 96.88 154 LEU A N 1
ATOM 1275 C CA . LEU A 1 154 ? -2.777 -10.479 8.863 1.00 96.88 154 LEU A CA 1
ATOM 1276 C C . LEU A 1 154 ? -3.098 -11.718 9.707 1.00 96.88 154 LEU A C 1
ATOM 1278 O O . LEU A 1 154 ? -4.041 -11.675 10.502 1.00 96.88 154 LEU A O 1
ATOM 1282 N N . SER A 1 155 ? -2.308 -12.790 9.577 1.00 96.75 155 SER A N 1
ATOM 1283 C CA . SER A 1 155 ? -2.428 -13.985 10.420 1.00 96.75 155 SER A CA 1
ATOM 1284 C C . SER A 1 155 ? -2.206 -13.634 11.888 1.00 96.75 155 SER A C 1
ATOM 1286 O O . SER A 1 155 ? -3.099 -13.857 12.699 1.00 96.75 155 SER A O 1
ATOM 1288 N N . ASN A 1 156 ? -1.085 -12.982 12.216 1.00 97.44 156 ASN A N 1
ATOM 1289 C CA . ASN A 1 156 ? -0.749 -12.606 13.592 1.00 97.44 156 ASN A CA 1
ATOM 1290 C C . ASN A 1 156 ? -1.846 -11.739 14.234 1.00 97.44 156 ASN A C 1
ATOM 1292 O O . ASN A 1 156 ? -2.269 -11.990 15.363 1.00 97.44 156 ASN A O 1
ATOM 1296 N N . ILE A 1 157 ? -2.340 -10.729 13.506 1.00 97.19 157 ILE A N 1
ATOM 1297 C CA . ILE A 1 157 ? -3.433 -9.861 13.972 1.00 97.19 157 ILE A CA 1
ATOM 1298 C C . ILE A 1 157 ? -4.708 -10.678 14.213 1.00 97.19 157 ILE A C 1
ATOM 1300 O O . ILE A 1 157 ? -5.397 -10.476 15.216 1.00 97.19 157 ILE A O 1
ATOM 1304 N N . THR A 1 158 ? -5.032 -11.603 13.310 1.00 95.31 158 THR A N 1
ATOM 1305 C CA . THR A 1 158 ? -6.222 -12.452 13.428 1.00 95.31 158 THR A CA 1
ATOM 1306 C C . THR A 1 158 ? -6.122 -13.383 14.633 1.00 95.31 158 THR A C 1
ATOM 1308 O O . THR A 1 158 ? -7.071 -13.442 15.417 1.00 95.31 158 THR A O 1
ATOM 1311 N N . ASP A 1 159 ? -4.972 -14.021 14.842 1.00 95.38 159 ASP A N 1
ATOM 1312 C CA . ASP A 1 159 ? -4.708 -14.890 15.991 1.00 95.38 159 ASP A CA 1
ATOM 1313 C C . ASP A 1 159 ? -4.859 -14.121 17.309 1.00 95.38 159 ASP A C 1
ATOM 1315 O O . ASP A 1 159 ? -5.578 -14.559 18.208 1.00 95.38 159 ASP A O 1
ATOM 1319 N N . ALA A 1 160 ? -4.301 -12.909 17.396 1.00 96.38 160 ALA A N 1
ATOM 1320 C CA . ALA A 1 160 ? -4.453 -12.045 18.567 1.00 96.38 160 ALA A CA 1
ATOM 1321 C C . ALA A 1 160 ? -5.913 -11.612 18.816 1.00 96.38 160 ALA A C 1
ATOM 1323 O O . ALA A 1 160 ? -6.354 -11.465 19.958 1.00 96.38 160 ALA A O 1
ATOM 1324 N N . ILE A 1 161 ? -6.712 -11.404 17.763 1.00 94.88 161 ILE A N 1
ATOM 1325 C CA . ILE A 1 161 ? -8.144 -11.085 17.897 1.00 94.88 161 ILE A CA 1
ATOM 1326 C C . ILE A 1 161 ? -8.949 -12.310 18.361 1.00 94.88 161 ILE A C 1
ATOM 1328 O O . ILE A 1 161 ? -9.945 -12.155 19.088 1.00 94.88 161 ILE A O 1
ATOM 1332 N N . LEU A 1 162 ? -8.556 -13.503 17.912 1.00 91.75 162 LEU A N 1
ATOM 1333 C CA . LEU A 1 162 ? -9.214 -14.779 18.193 1.00 91.75 162 LEU A CA 1
ATOM 1334 C C . LEU A 1 162 ? -8.678 -15.486 19.443 1.00 91.75 162 LEU A C 1
ATOM 1336 O O . LEU A 1 162 ? -9.213 -16.529 19.812 1.00 91.75 162 LEU A O 1
ATOM 1340 N N . GLU A 1 163 ? -7.704 -14.903 20.140 1.00 91.94 163 GLU A N 1
ATOM 1341 C CA . GLU A 1 163 ? -7.171 -15.438 21.390 1.00 91.94 163 GLU A CA 1
ATOM 1342 C C . GLU A 1 163 ? -8.305 -15.783 22.383 1.00 91.94 163 GLU A C 1
ATOM 1344 O O . GLU A 1 163 ? -9.225 -14.990 22.651 1.00 91.94 163 GLU A O 1
ATOM 1349 N N . GLY A 1 164 ? -8.266 -17.021 22.890 1.00 85.81 164 GLY A N 1
ATOM 1350 C CA . GLY A 1 164 ? -9.261 -17.568 23.816 1.00 85.81 164 GLY A CA 1
ATOM 1351 C C . GLY A 1 164 ? -10.631 -17.887 23.198 1.00 85.81 164 GLY A C 1
ATOM 1352 O O . GLY A 1 164 ? -11.611 -18.004 23.934 1.00 85.81 164 GLY A O 1
ATOM 1353 N N . VAL A 1 165 ? -10.750 -17.975 21.868 1.00 85.81 165 VAL A N 1
ATOM 1354 C CA . VAL A 1 165 ? -11.961 -18.474 21.195 1.00 85.81 165 VAL A CA 1
ATOM 1355 C C . VAL A 1 165 ? -11.894 -19.992 21.059 1.00 85.81 165 VAL A C 1
ATOM 1357 O O . VAL A 1 165 ? -10.945 -20.527 20.499 1.00 85.81 165 VAL A O 1
ATOM 1360 N N . ASP A 1 166 ? -12.945 -20.675 21.508 1.00 80.50 166 ASP A N 1
ATOM 1361 C CA . ASP A 1 166 ? -13.144 -22.091 21.215 1.00 80.50 166 ASP A CA 1
ATOM 1362 C C . ASP A 1 166 ? -13.605 -22.267 19.758 1.00 80.50 166 ASP A C 1
ATOM 1364 O O . ASP A 1 166 ? -14.720 -21.886 19.382 1.00 80.50 166 ASP A O 1
ATOM 1368 N N . THR A 1 167 ? -12.726 -22.819 18.923 1.00 71.44 167 THR A N 1
ATOM 1369 C CA . THR A 1 167 ? -12.973 -23.059 17.494 1.00 71.44 167 THR A CA 1
ATOM 1370 C C . THR A 1 167 ? -13.944 -24.213 17.241 1.00 71.44 167 THR A C 1
ATOM 1372 O O . THR A 1 167 ? -14.447 -24.343 16.126 1.00 71.44 167 THR A O 1
ATOM 1375 N N . THR A 1 168 ? -14.285 -25.003 18.263 1.00 69.75 168 THR A N 1
ATOM 1376 C CA . THR A 1 168 ? -15.283 -26.078 18.158 1.00 69.75 168 THR A CA 1
ATOM 1377 C C . THR A 1 168 ? -16.728 -25.563 18.228 1.00 69.75 168 THR A C 1
ATOM 1379 O O . THR A 1 168 ? -17.646 -26.246 17.779 1.00 69.75 168 THR A O 1
ATOM 1382 N N . ILE A 1 169 ? -16.942 -24.325 18.705 1.00 65.38 169 ILE A N 1
ATOM 1383 C CA . ILE A 1 169 ? -18.268 -23.696 18.894 1.00 65.38 169 ILE A CA 1
ATOM 1384 C C . ILE A 1 169 ? -18.639 -22.761 17.719 1.00 65.38 169 ILE A C 1
ATOM 1386 O O . ILE A 1 169 ? -19.531 -21.918 17.829 1.00 65.38 169 ILE A O 1
ATOM 1390 N N . VAL A 1 170 ? -17.981 -22.849 16.556 1.00 60.31 170 VAL A N 1
ATOM 1391 C CA . VAL A 1 170 ? -18.255 -21.921 15.439 1.00 60.31 170 VAL A CA 1
ATOM 1392 C C . VAL A 1 170 ? -19.607 -22.234 14.779 1.00 60.31 170 VAL A C 1
ATOM 1394 O O . VAL A 1 170 ? -19.710 -22.956 13.793 1.00 60.31 170 VAL A O 1
ATOM 1397 N N . VAL A 1 171 ? -20.669 -21.643 15.327 1.00 54.16 171 VAL A N 1
ATOM 1398 C CA . VAL A 1 171 ? -22.014 -21.621 14.744 1.00 54.16 171 VAL A CA 1
ATOM 1399 C C . VAL A 1 171 ? -22.053 -20.570 13.631 1.00 54.16 171 VAL A C 1
ATOM 1401 O O . VAL A 1 171 ? -21.675 -19.414 13.845 1.00 54.16 171 VAL A O 1
ATOM 1404 N N . GLY A 1 172 ? -22.516 -20.983 12.447 1.00 55.81 172 GLY A N 1
ATOM 1405 C CA . GLY A 1 172 ? -22.550 -20.212 11.202 1.00 55.81 172 GLY A CA 1
ATOM 1406 C C . GLY A 1 172 ? -23.141 -18.806 11.335 1.00 55.81 172 GLY A C 1
ATOM 1407 O O . GLY A 1 172 ? -24.345 -18.606 11.239 1.00 55.81 172 GLY A O 1
ATOM 1408 N N . ARG A 1 173 ? -22.272 -17.807 11.513 1.00 55.62 173 ARG A N 1
ATOM 1409 C CA . ARG A 1 173 ? -22.607 -16.373 11.441 1.00 55.62 173 ARG A CA 1
ATOM 1410 C C . ARG A 1 173 ? -21.989 -15.741 10.197 1.00 55.62 173 ARG A C 1
ATOM 1412 O O . ARG A 1 173 ? -21.255 -14.758 10.287 1.00 55.62 173 ARG A O 1
ATOM 1419 N N . THR A 1 174 ? -22.267 -16.339 9.045 1.00 65.56 174 THR A N 1
ATOM 1420 C CA . THR A 1 174 ? -21.798 -15.892 7.726 1.00 65.56 174 THR A CA 1
ATOM 1421 C C . THR A 1 174 ? -22.610 -14.722 7.171 1.00 65.56 174 THR A C 1
ATOM 1423 O O . THR A 1 174 ? -22.067 -13.954 6.383 1.00 65.56 174 THR A O 1
ATOM 1426 N N . ASP A 1 175 ? -23.852 -14.512 7.617 1.00 75.69 175 ASP A N 1
ATOM 1427 C CA . ASP A 1 175 ? -24.754 -13.506 7.029 1.00 75.69 175 ASP A CA 1
ATOM 1428 C C . ASP A 1 175 ? -24.214 -12.080 7.147 1.00 75.69 175 ASP A C 1
ATOM 1430 O O . ASP A 1 175 ? -24.118 -11.374 6.152 1.00 75.69 175 ASP A O 1
ATOM 1434 N N . LYS A 1 176 ? -23.718 -11.688 8.326 1.00 79.06 176 LYS A N 1
ATOM 1435 C CA . LYS A 1 176 ? -23.123 -10.353 8.516 1.00 79.06 176 LYS A CA 1
ATOM 1436 C C . LYS A 1 176 ? -21.847 -10.142 7.706 1.00 79.06 176 LYS A C 1
ATOM 1438 O O . LYS A 1 176 ? -21.524 -9.011 7.366 1.00 79.06 176 LYS A O 1
ATOM 1443 N N . TRP A 1 177 ? -21.072 -11.203 7.469 1.00 84.44 177 TRP A N 1
ATOM 1444 C CA . TRP A 1 177 ? -19.879 -11.106 6.626 1.00 84.44 177 TRP A CA 1
ATOM 1445 C C . TRP A 1 177 ? -20.301 -10.919 5.170 1.00 84.44 177 TRP A C 1
ATOM 1447 O O . TRP A 1 177 ? -19.815 -10.011 4.507 1.00 84.44 177 TRP A O 1
ATOM 1457 N N . ARG A 1 178 ? -21.285 -11.709 4.721 1.00 83.00 178 ARG A N 1
ATOM 1458 C CA . ARG A 1 178 ? -21.880 -11.616 3.386 1.00 83.00 178 ARG A CA 1
ATOM 1459 C C . ARG A 1 178 ? -22.475 -10.230 3.120 1.00 83.00 178 ARG A C 1
ATOM 1461 O O . ARG A 1 178 ? -22.190 -9.642 2.084 1.00 83.00 178 ARG A O 1
ATOM 1468 N N . GLU A 1 179 ? -23.236 -9.681 4.063 1.00 83.69 179 GLU A N 1
ATOM 1469 C CA . GLU A 1 179 ? -23.774 -8.315 3.987 1.00 83.69 179 GLU A CA 1
ATOM 1470 C C . GLU A 1 179 ? -22.663 -7.278 3.781 1.00 83.69 179 GLU A C 1
ATOM 1472 O O . GLU A 1 179 ? -22.791 -6.407 2.927 1.00 83.69 179 GLU A O 1
ATOM 1477 N N . GLN A 1 180 ? -21.544 -7.397 4.505 1.00 79.38 180 GLN A N 1
ATOM 1478 C CA . GLN A 1 180 ? -20.418 -6.467 4.359 1.00 79.38 180 GLN A CA 1
ATOM 1479 C C . GLN A 1 180 ? -19.692 -6.622 3.030 1.00 79.38 180 GLN A C 1
ATOM 1481 O O . GLN A 1 180 ? -19.346 -5.614 2.423 1.00 79.38 180 GLN A O 1
ATOM 1486 N N . THR A 1 181 ? -19.522 -7.851 2.543 1.00 83.06 181 THR A N 1
ATOM 1487 C CA . THR A 1 181 ? -18.939 -8.079 1.216 1.00 83.06 181 THR A CA 1
ATOM 1488 C C . THR A 1 181 ? -19.823 -7.530 0.096 1.00 83.06 181 THR A C 1
ATOM 1490 O O . THR A 1 181 ? -19.297 -7.001 -0.875 1.00 83.06 181 THR A O 1
ATOM 1493 N N . LEU A 1 182 ? -21.157 -7.583 0.239 1.00 81.56 182 LEU A N 1
ATOM 1494 C CA . LEU A 1 182 ? -22.095 -7.074 -0.772 1.00 81.56 182 LEU A CA 1
ATOM 1495 C C . LEU A 1 182 ? -22.020 -5.553 -0.944 1.00 81.56 182 LEU A C 1
ATOM 1497 O O . LEU A 1 182 ? -22.231 -5.059 -2.045 1.00 81.56 182 LEU A O 1
ATOM 1501 N N . VAL A 1 183 ? -21.707 -4.820 0.126 1.00 79.00 183 VAL A N 1
ATOM 1502 C CA . VAL A 1 183 ? -21.503 -3.361 0.084 1.00 79.00 183 VAL A CA 1
ATOM 1503 C C . VAL A 1 183 ? -20.022 -2.975 -0.026 1.00 79.00 183 VAL A C 1
ATOM 1505 O O . VAL A 1 183 ? -19.670 -1.824 0.214 1.00 79.00 183 VAL A O 1
ATOM 1508 N N . GLY A 1 184 ? -19.132 -3.928 -0.334 1.00 76.56 184 GLY A N 1
ATOM 1509 C CA . GLY A 1 184 ? -17.697 -3.676 -0.510 1.00 76.56 184 GLY A CA 1
ATOM 1510 C C . GLY A 1 184 ? -16.981 -3.174 0.747 1.00 76.56 184 GLY A C 1
ATOM 1511 O O . GLY A 1 184 ? -15.988 -2.468 0.640 1.00 76.56 184 GLY A O 1
ATOM 1512 N N . PHE A 1 185 ? -17.492 -3.502 1.938 1.00 79.69 185 PHE A N 1
ATOM 1513 C CA . PHE A 1 185 ? -17.040 -2.982 3.237 1.00 79.69 185 PHE A CA 1
ATOM 1514 C C . PHE A 1 185 ? -17.182 -1.461 3.423 1.00 79.69 185 PHE A C 1
ATOM 1516 O O . PHE A 1 185 ? -16.776 -0.942 4.464 1.00 79.69 185 PHE A O 1
ATOM 1523 N N . HIS A 1 186 ? -17.844 -0.766 2.498 1.00 70.38 186 HIS A N 1
ATOM 1524 C CA . HIS A 1 186 ? -18.133 0.658 2.603 1.00 70.38 186 HIS A CA 1
ATOM 1525 C C . HIS A 1 186 ? -19.123 0.945 3.745 1.00 70.38 186 HIS A C 1
ATOM 1527 O O . HIS A 1 186 ? -20.163 0.291 3.869 1.00 70.38 186 HIS A O 1
ATOM 1533 N N . HIS A 1 187 ? -18.819 1.945 4.576 1.00 65.06 187 HIS A N 1
ATOM 1534 C CA . HIS A 1 187 ? -19.706 2.418 5.643 1.00 65.06 187 HIS A CA 1
ATOM 1535 C C . HIS A 1 187 ? -19.901 3.938 5.508 1.00 65.06 187 HIS A C 1
ATOM 1537 O O . HIS A 1 187 ? -18.922 4.678 5.601 1.00 65.06 187 HIS A O 1
ATOM 1543 N N . PRO A 1 188 ? -21.142 4.427 5.312 1.00 56.75 188 PRO A N 1
ATOM 1544 C CA . PRO A 1 188 ? -21.414 5.860 5.218 1.00 56.75 188 PRO A CA 1
ATOM 1545 C C . PRO A 1 188 ? -20.929 6.614 6.466 1.00 56.75 188 PRO A C 1
ATOM 1547 O O . PRO A 1 188 ? -21.294 6.250 7.585 1.00 56.75 188 PRO A O 1
ATOM 1550 N N . GLY A 1 189 ? -20.136 7.671 6.270 1.00 55.91 189 GLY A N 1
ATOM 1551 C CA . GLY A 1 189 ? -19.613 8.519 7.350 1.00 55.91 189 GLY A CA 1
ATOM 1552 C C . GLY A 1 189 ? -18.313 8.032 8.007 1.00 55.91 189 GLY A C 1
ATOM 1553 O O . GLY A 1 189 ? -17.866 8.650 8.971 1.00 55.91 189 GLY A O 1
ATOM 1554 N N . GLU A 1 190 ? -17.704 6.951 7.512 1.00 64.06 190 GLU A N 1
ATOM 1555 C CA . GLU A 1 190 ? -16.315 6.591 7.827 1.00 64.06 190 GLU A CA 1
ATOM 1556 C C . GLU A 1 190 ? -15.362 7.169 6.761 1.00 64.06 190 GLU A C 1
ATOM 1558 O O . GLU A 1 190 ? -15.800 7.486 5.658 1.00 64.06 190 GLU A O 1
ATOM 1563 N N . ALA A 1 191 ? -14.073 7.329 7.090 1.00 60.19 191 ALA A N 1
ATOM 1564 C CA . ALA A 1 191 ? -13.064 7.851 6.160 1.00 60.19 191 ALA A CA 1
ATOM 1565 C C . ALA A 1 191 ? -13.073 7.085 4.819 1.00 60.19 191 ALA A C 1
ATOM 1567 O O . ALA A 1 191 ? -13.232 5.859 4.815 1.00 60.19 191 ALA A O 1
ATOM 1568 N N . GLU A 1 192 ? -12.884 7.800 3.704 1.00 64.19 192 GLU A N 1
ATOM 1569 C CA . GLU A 1 192 ? -12.953 7.295 2.320 1.00 64.19 192 GLU A CA 1
ATOM 1570 C C . GLU A 1 192 ? -11.738 6.429 1.929 1.00 64.19 192 GLU A C 1
ATOM 1572 O O . GLU A 1 192 ? -11.096 6.615 0.902 1.00 64.19 192 GLU A O 1
ATOM 1577 N N . LEU A 1 193 ? -11.436 5.410 2.732 1.00 68.19 193 LEU A N 1
ATOM 1578 C CA . LEU A 1 193 ? -10.377 4.427 2.474 1.00 68.19 193 LEU A CA 1
ATOM 1579 C C . LEU A 1 193 ? -10.814 3.334 1.475 1.00 68.19 193 LEU A C 1
ATOM 1581 O O . LEU A 1 193 ? -10.253 2.242 1.463 1.00 68.19 193 LEU A O 1
ATOM 1585 N N . TRP A 1 194 ? -11.860 3.592 0.685 1.00 69.38 194 TRP A N 1
ATOM 1586 C CA . TRP A 1 194 ? -12.574 2.586 -0.116 1.00 69.38 194 TRP A CA 1
ATOM 1587 C C . TRP A 1 194 ? -12.446 2.791 -1.618 1.00 69.38 194 TRP A C 1
ATOM 1589 O O . TRP A 1 194 ? -12.901 1.941 -2.379 1.00 69.38 194 TRP A O 1
ATOM 1599 N N . SER A 1 195 ? -11.879 3.918 -2.054 1.00 75.56 195 SER A N 1
ATOM 1600 C CA . SER A 1 195 ? -11.692 4.159 -3.479 1.00 75.56 195 SER A CA 1
ATOM 1601 C C . SER A 1 195 ? -10.711 3.120 -4.037 1.00 75.56 195 SER A C 1
ATOM 1603 O O . SER A 1 195 ? -9.593 2.996 -3.527 1.00 75.56 195 SER A O 1
ATOM 1605 N N . PRO A 1 196 ? -11.098 2.363 -5.079 1.00 71.50 196 PRO A N 1
ATOM 1606 C CA . PRO A 1 196 ? -10.223 1.373 -5.698 1.00 71.50 196 PRO A CA 1
ATOM 1607 C C . PRO A 1 196 ? -9.032 2.024 -6.405 1.00 71.50 196 PRO A C 1
ATOM 1609 O O . PRO A 1 196 ? -8.055 1.340 -6.689 1.00 71.50 196 PRO A O 1
ATOM 1612 N N . TYR A 1 197 ? -9.100 3.331 -6.663 1.00 77.25 197 TYR A N 1
ATOM 1613 C CA . TYR A 1 197 ? -8.014 4.096 -7.248 1.00 77.25 197 TYR A CA 1
ATOM 1614 C C . TYR A 1 197 ? -7.022 4.576 -6.182 1.00 77.25 197 TYR A C 1
ATOM 1616 O O . TYR A 1 197 ? -5.844 4.242 -6.263 1.00 77.25 197 TYR A O 1
ATOM 1624 N N . THR A 1 198 ? -7.478 5.286 -5.143 1.00 80.69 198 THR A N 1
ATOM 1625 C CA . THR A 1 198 ? -6.579 5.869 -4.124 1.00 80.69 198 THR A CA 1
ATOM 1626 C C . THR A 1 198 ? -6.154 4.871 -3.044 1.00 80.69 198 THR A C 1
ATOM 1628 O O . THR A 1 198 ? -5.065 4.985 -2.479 1.00 80.69 198 THR A O 1
ATOM 1631 N N . TYR A 1 199 ? -6.966 3.838 -2.796 1.00 84.44 199 TYR A N 1
ATOM 1632 C CA . TYR A 1 199 ? -6.707 2.785 -1.813 1.00 84.44 199 TYR A CA 1
ATOM 1633 C C . TYR A 1 199 ? -6.925 1.369 -2.388 1.00 84.44 199 TYR A C 1
ATOM 1635 O O . TYR A 1 199 ? -7.694 0.568 -1.842 1.00 84.44 199 TYR A O 1
ATOM 1643 N N . PRO A 1 200 ? -6.199 0.992 -3.458 1.00 87.69 200 PRO A N 1
ATOM 1644 C CA . PRO A 1 200 ? -6.405 -0.273 -4.171 1.00 87.69 200 PRO A CA 1
ATOM 1645 C C . PRO A 1 200 ? -6.149 -1.507 -3.294 1.00 87.69 200 PRO A C 1
ATOM 1647 O O . PRO A 1 200 ? -6.699 -2.576 -3.539 1.00 87.69 200 PRO A O 1
ATOM 1650 N N . ALA A 1 201 ? -5.350 -1.370 -2.230 1.00 89.88 201 ALA A N 1
ATOM 1651 C CA . ALA A 1 201 ? -5.064 -2.452 -1.291 1.00 89.88 201 ALA A CA 1
ATOM 1652 C C . ALA A 1 201 ? -6.298 -2.942 -0.509 1.00 89.88 201 ALA A C 1
ATOM 1654 O O . ALA A 1 201 ? -6.299 -4.077 -0.030 1.00 89.88 201 ALA A O 1
ATOM 1655 N N . PHE A 1 202 ? -7.329 -2.102 -0.364 1.00 89.62 202 PHE A N 1
ATOM 1656 C CA . PHE A 1 202 ? -8.551 -2.400 0.394 1.00 89.62 202 PHE A CA 1
ATOM 1657 C C . PHE A 1 202 ? -9.749 -2.721 -0.504 1.00 89.62 202 PHE A C 1
ATOM 1659 O O . PHE A 1 202 ? -10.876 -2.767 -0.021 1.00 89.62 202 PHE A O 1
ATOM 1666 N N . SER A 1 203 ? -9.504 -2.961 -1.791 1.00 88.56 203 SER A N 1
ATOM 1667 C CA . SER A 1 203 ? -10.500 -3.277 -2.818 1.00 88.56 203 SER A CA 1
ATOM 1668 C C . SER A 1 203 ? -10.148 -4.602 -3.510 1.00 88.56 203 SER A C 1
ATOM 1670 O O . SER A 1 203 ? -9.089 -5.160 -3.237 1.00 88.56 203 SER A O 1
ATOM 1672 N N . PRO A 1 204 ? -11.000 -5.165 -4.385 1.00 89.00 204 PRO A N 1
ATOM 1673 C CA . PRO A 1 204 ? -10.570 -6.241 -5.277 1.00 89.00 204 PRO A CA 1
ATOM 1674 C C . PRO A 1 204 ? -9.315 -5.849 -6.080 1.00 89.00 204 PRO A C 1
ATOM 1676 O O . PRO A 1 204 ? -9.165 -4.667 -6.400 1.00 89.00 204 PRO A O 1
ATOM 1679 N N . PRO A 1 205 ? -8.441 -6.808 -6.448 1.00 90.12 205 PRO A N 1
ATOM 1680 C CA . PRO A 1 205 ? -7.282 -6.511 -7.277 1.00 90.12 205 PRO A CA 1
ATOM 1681 C C . PRO A 1 205 ? -7.736 -5.891 -8.607 1.00 90.12 205 PRO A C 1
ATOM 1683 O O . PRO A 1 205 ? -8.736 -6.346 -9.183 1.00 90.12 205 PRO A O 1
ATOM 1686 N N . PRO A 1 206 ? -7.029 -4.859 -9.100 1.00 83.75 206 PRO A N 1
ATOM 1687 C CA . PRO A 1 206 ? -7.396 -4.190 -10.337 1.00 83.75 206 PRO A CA 1
ATOM 1688 C C . PRO A 1 206 ? -7.345 -5.186 -11.495 1.00 83.75 206 PRO A C 1
ATOM 1690 O O . PRO A 1 206 ? -6.368 -5.913 -11.673 1.00 83.75 206 PRO A O 1
ATOM 1693 N N . ARG A 1 207 ? -8.413 -5.218 -12.292 1.00 80.75 207 ARG A N 1
ATOM 1694 C CA . ARG A 1 207 ? -8.492 -6.035 -13.503 1.00 80.75 207 ARG A CA 1
ATOM 1695 C C . ARG A 1 207 ? -8.381 -5.138 -14.719 1.00 80.75 207 ARG A C 1
ATOM 1697 O O . ARG A 1 207 ? -8.959 -4.055 -14.741 1.00 80.75 207 ARG A O 1
ATOM 1704 N N . LEU A 1 208 ? -7.663 -5.612 -15.733 1.00 77.88 208 LEU A N 1
ATOM 1705 C CA . LEU A 1 208 ? -7.643 -4.944 -17.024 1.00 77.88 208 LEU A CA 1
ATOM 1706 C C . LEU A 1 208 ? -9.033 -5.051 -17.657 1.00 77.88 208 LEU A C 1
ATOM 1708 O O . LEU A 1 208 ? -9.457 -6.136 -18.051 1.00 77.88 208 LEU A O 1
ATOM 1712 N N . ASP A 1 209 ? -9.715 -3.917 -17.761 1.00 80.50 209 ASP A N 1
ATOM 1713 C CA . ASP A 1 209 ? -10.991 -3.788 -18.453 1.00 80.50 209 ASP A CA 1
ATOM 1714 C C . ASP A 1 209 ? -10.804 -2.878 -19.672 1.00 80.50 209 ASP A C 1
ATOM 1716 O O . ASP A 1 209 ? -10.776 -1.650 -19.579 1.00 80.50 209 ASP A O 1
ATOM 1720 N N . MET A 1 210 ? -10.619 -3.501 -20.837 1.00 82.69 210 MET A N 1
ATOM 1721 C CA . MET A 1 210 ? -10.389 -2.775 -22.086 1.00 82.69 210 MET A CA 1
ATOM 1722 C C . MET A 1 210 ? -11.609 -1.956 -22.509 1.00 82.69 210 MET A C 1
ATOM 1724 O O . MET A 1 210 ? -11.441 -0.890 -23.101 1.00 82.69 210 MET A O 1
ATOM 1728 N N . ASP A 1 211 ? -12.820 -2.417 -22.198 1.00 84.75 211 ASP A N 1
ATOM 1729 C CA . ASP A 1 211 ? -14.046 -1.705 -22.552 1.00 84.75 211 ASP A CA 1
ATOM 1730 C C . ASP A 1 211 ? -14.198 -0.452 -21.691 1.00 84.75 211 ASP A C 1
ATOM 1732 O O . ASP A 1 211 ? -14.486 0.630 -22.217 1.00 84.75 211 ASP A O 1
ATOM 1736 N N . TYR A 1 212 ? -13.909 -0.571 -20.392 1.00 80.19 212 TYR A N 1
ATOM 1737 C CA . TYR A 1 212 ? -13.815 0.569 -19.489 1.00 80.19 212 TYR A CA 1
ATOM 1738 C C . TYR A 1 212 ? -12.778 1.579 -19.983 1.00 80.19 212 TYR A C 1
ATOM 1740 O O . TYR A 1 212 ? -13.128 2.738 -20.206 1.00 80.19 212 TYR A O 1
ATOM 1748 N N . LEU A 1 213 ? -11.544 1.146 -20.264 1.00 80.56 213 LEU A N 1
ATOM 1749 C CA . LEU A 1 213 ? -10.474 2.033 -20.734 1.00 80.56 213 LEU A CA 1
ATOM 1750 C C . LEU A 1 213 ? -10.826 2.731 -22.055 1.00 80.56 213 LEU A C 1
ATOM 1752 O O . LEU A 1 213 ? -10.557 3.921 -22.227 1.00 80.56 213 LEU A O 1
ATOM 1756 N N . VAL A 1 214 ? -11.468 2.023 -22.988 1.00 83.69 214 VAL A N 1
ATOM 1757 C CA . VAL A 1 214 ? -11.949 2.611 -24.246 1.00 83.69 214 VAL A CA 1
ATOM 1758 C C . VAL A 1 214 ? -13.065 3.624 -23.992 1.00 83.69 214 VAL A C 1
ATOM 1760 O O . VAL A 1 214 ? -13.083 4.678 -24.631 1.00 83.69 214 VAL A O 1
ATOM 1763 N N . SER A 1 215 ? -14.002 3.327 -23.089 1.00 83.50 215 SER A N 1
ATOM 1764 C CA . SER A 1 215 ? -15.082 4.250 -22.723 1.00 83.50 215 SER A CA 1
ATOM 1765 C C . SER A 1 215 ? -14.528 5.525 -22.086 1.00 83.50 215 SER A C 1
ATOM 1767 O O . SER A 1 215 ? -14.881 6.626 -22.503 1.00 83.50 215 SER A O 1
ATOM 1769 N N . LEU A 1 216 ? -13.560 5.374 -21.186 1.00 76.75 216 LEU A N 1
ATOM 1770 C CA . LEU A 1 216 ? -12.882 6.458 -20.500 1.00 76.75 216 LEU A CA 1
ATOM 1771 C C . LEU A 1 216 ? -12.093 7.320 -21.492 1.00 76.75 216 LEU A C 1
ATOM 1773 O O . LEU A 1 216 ? -12.234 8.540 -21.505 1.00 76.75 216 LEU A O 1
ATOM 1777 N N . ALA A 1 217 ? -11.351 6.700 -22.415 1.00 78.06 217 ALA A N 1
ATOM 1778 C CA . ALA A 1 217 ? -10.649 7.410 -23.484 1.00 78.06 217 ALA A CA 1
ATOM 1779 C C . ALA A 1 217 ? -11.598 8.206 -24.402 1.00 78.06 217 ALA A C 1
ATOM 1781 O O . ALA A 1 217 ? -11.239 9.292 -24.865 1.00 78.06 217 ALA A O 1
ATOM 1782 N N . LYS A 1 218 ? -12.809 7.694 -24.666 1.00 80.00 218 LYS A N 1
ATOM 1783 C CA . LYS A 1 218 ? -13.834 8.408 -25.447 1.00 80.00 218 LYS A CA 1
ATOM 1784 C C . LYS A 1 218 ? -14.371 9.619 -24.692 1.00 80.00 218 LYS A C 1
ATOM 1786 O O . LYS A 1 218 ? -14.336 10.708 -25.257 1.00 80.00 218 LYS A O 1
ATOM 1791 N N . THR A 1 219 ? -14.768 9.453 -23.430 1.00 77.44 219 THR A N 1
ATOM 1792 C CA . THR A 1 219 ? -15.208 10.562 -22.567 1.00 77.44 219 THR A CA 1
ATOM 1793 C C . THR A 1 219 ? -14.137 11.654 -22.495 1.00 77.44 219 THR A C 1
ATOM 1795 O O . THR A 1 219 ? -14.420 12.824 -22.740 1.00 77.44 219 THR A O 1
ATOM 1798 N N . ARG A 1 220 ? -12.867 11.266 -22.305 1.00 68.12 220 ARG A N 1
ATOM 1799 C CA . ARG A 1 220 ? -11.714 12.185 -22.267 1.00 68.12 220 ARG A CA 1
ATOM 1800 C C . ARG A 1 220 ? -11.516 12.968 -23.572 1.00 68.12 220 ARG A C 1
ATOM 1802 O O . ARG A 1 220 ? -11.102 14.122 -23.541 1.00 68.12 220 ARG A O 1
ATOM 1809 N N . LYS A 1 221 ? -11.786 12.367 -24.739 1.00 72.88 221 LYS A N 1
ATOM 1810 C CA . LYS A 1 221 ? -11.677 13.059 -26.041 1.00 72.88 221 LYS A CA 1
ATOM 1811 C C . LYS A 1 221 ? -12.716 14.179 -26.187 1.00 72.88 221 LYS A C 1
ATOM 1813 O O . LYS A 1 221 ? -12.487 15.126 -26.941 1.00 72.88 221 LYS A O 1
ATOM 1818 N N . GLU A 1 222 ? -13.853 14.052 -25.512 1.00 70.12 222 GLU A N 1
ATOM 1819 C CA . GLU A 1 222 ? -14.972 14.993 -25.588 1.00 70.12 222 GLU A CA 1
ATOM 1820 C C . GLU A 1 222 ? -14.806 16.186 -24.626 1.00 70.12 222 GLU A C 1
ATOM 1822 O O . GLU A 1 222 ? -15.363 17.260 -24.874 1.00 70.12 222 GLU A O 1
ATOM 1827 N N . GLU A 1 223 ? -13.973 16.057 -23.588 1.00 64.06 223 GLU A N 1
ATOM 1828 C CA . GLU A 1 223 ? -13.661 17.137 -22.649 1.00 64.06 223 GLU A CA 1
ATOM 1829 C C . GLU A 1 223 ? -12.676 18.167 -23.237 1.00 64.06 223 GLU A C 1
ATOM 1831 O O . GLU A 1 223 ? -11.561 17.870 -23.673 1.00 64.06 223 GLU A O 1
ATOM 1836 N N . LYS A 1 224 ? -13.081 19.445 -23.246 1.00 54.44 224 LYS A N 1
ATOM 1837 C CA . LYS A 1 224 ? -12.212 20.563 -23.646 1.00 54.44 224 LYS A CA 1
ATOM 1838 C C . LYS A 1 224 ? -11.140 20.800 -22.580 1.00 54.44 224 LYS A C 1
ATOM 1840 O O . LYS A 1 224 ? -11.478 21.113 -21.443 1.00 54.44 224 LYS A O 1
ATO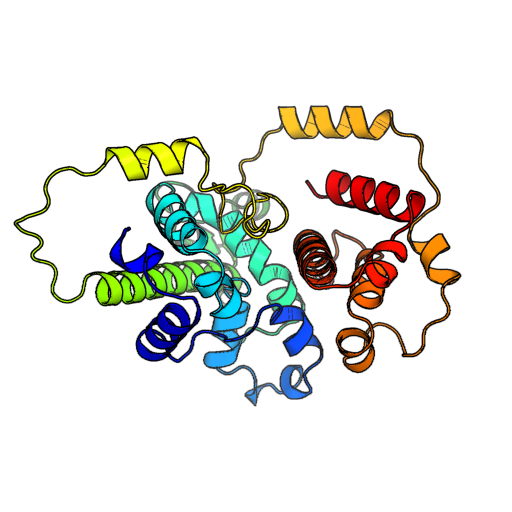M 1845 N N . ARG A 1 225 ? -9.861 20.762 -22.983 1.00 55.97 225 ARG A N 1
ATOM 1846 C CA . ARG A 1 225 ? -8.703 21.110 -22.136 1.00 55.97 225 ARG A CA 1
ATOM 1847 C C . ARG A 1 225 ? -8.921 22.445 -21.412 1.00 55.97 225 ARG A C 1
ATOM 1849 O O . ARG A 1 225 ? -9.025 23.492 -22.056 1.00 55.97 225 ARG A O 1
ATOM 1856 N N . GLY A 1 226 ? -8.984 22.383 -20.084 1.00 56.47 226 GLY A N 1
ATOM 1857 C CA . GLY A 1 226 ? -8.938 23.541 -19.202 1.00 56.47 226 GLY A CA 1
ATOM 1858 C C . GLY A 1 226 ? -7.540 24.160 -19.126 1.00 56.47 226 GLY A C 1
ATOM 1859 O O . GLY A 1 226 ? -6.629 23.815 -19.882 1.00 56.47 226 GLY A O 1
ATOM 1860 N N . VAL A 1 227 ? -7.373 25.133 -18.231 1.00 57.66 227 VAL A N 1
ATOM 1861 C CA . VAL A 1 227 ? -6.068 25.750 -17.962 1.00 57.66 227 VAL A CA 1
ATOM 1862 C C . VAL A 1 227 ? -5.186 24.714 -17.258 1.00 57.66 227 VAL A C 1
ATOM 1864 O O . VAL A 1 227 ? -5.615 24.142 -16.266 1.00 57.66 227 VAL A O 1
ATOM 1867 N N . SER A 1 228 ? -3.966 24.478 -17.758 1.00 69.31 228 SER A N 1
ATOM 1868 C CA . SER A 1 228 ? -3.031 23.503 -17.166 1.00 69.31 228 SER A CA 1
ATOM 1869 C C . SER A 1 228 ? -2.790 23.781 -15.675 1.00 69.31 228 SER A C 1
ATOM 1871 O O . SER A 1 228 ? -2.497 24.927 -15.313 1.00 69.31 228 SER A O 1
ATOM 1873 N N . LEU A 1 229 ? -2.855 22.733 -14.840 1.00 70.19 229 LEU A N 1
ATOM 1874 C CA . LEU A 1 229 ? -2.550 22.775 -13.403 1.00 70.19 229 LEU A CA 1
ATOM 1875 C C . LEU A 1 229 ? -1.220 23.490 -13.129 1.00 70.19 229 LEU A C 1
ATOM 1877 O O . LEU A 1 229 ? -1.134 24.346 -12.251 1.00 70.19 229 LEU A O 1
ATOM 1881 N N . GLU A 1 230 ? -0.206 23.221 -13.950 1.00 71.12 230 GLU A N 1
ATOM 1882 C CA . GLU A 1 230 ? 1.111 23.848 -13.849 1.00 71.12 230 GLU A CA 1
ATOM 1883 C C . GLU A 1 230 ? 1.036 25.382 -13.940 1.00 71.12 230 GLU A C 1
ATOM 1885 O O . GLU A 1 230 ? 1.717 26.097 -13.205 1.00 71.12 230 GLU A O 1
ATOM 1890 N N . LYS A 1 231 ? 0.176 25.911 -14.819 1.00 72.88 231 LYS A N 1
ATOM 1891 C CA . LYS A 1 231 ? 0.006 27.358 -14.988 1.00 72.88 231 LYS A CA 1
ATOM 1892 C C . LYS A 1 231 ? -0.663 27.981 -13.765 1.00 72.88 231 LYS A C 1
ATOM 1894 O O . LYS A 1 231 ? -0.229 29.044 -13.335 1.00 72.88 231 LYS A O 1
ATOM 1899 N N . MET A 1 232 ? -1.660 27.309 -13.188 1.00 71.75 232 MET A N 1
ATOM 1900 C CA . MET A 1 232 ? -2.333 27.774 -11.970 1.00 71.75 232 MET A CA 1
ATOM 1901 C C . MET A 1 232 ? -1.379 27.790 -10.771 1.00 71.75 232 MET A C 1
ATOM 1903 O O . MET A 1 232 ? -1.336 28.756 -10.016 1.00 71.75 232 MET A O 1
ATOM 1907 N N . LEU A 1 233 ? -0.540 26.761 -10.636 1.00 73.25 233 LEU A N 1
ATOM 1908 C CA . LEU A 1 233 ? 0.398 26.639 -9.518 1.00 73.25 233 LEU A CA 1
ATOM 1909 C C . LEU A 1 233 ? 1.583 27.612 -9.583 1.00 73.25 233 LEU A C 1
ATOM 1911 O O . LEU A 1 233 ? 2.190 27.894 -8.546 1.00 73.25 233 LEU A O 1
ATOM 1915 N N . ARG A 1 234 ? 1.931 28.140 -10.764 1.00 70.31 234 ARG A N 1
ATOM 1916 C CA . ARG A 1 234 ? 2.982 29.166 -10.914 1.00 70.31 234 ARG A CA 1
ATOM 1917 C C . ARG A 1 234 ? 2.594 30.517 -10.310 1.00 70.31 234 ARG A C 1
ATOM 1919 O O . ARG A 1 234 ? 3.482 31.283 -9.952 1.00 70.31 234 ARG A O 1
ATOM 1926 N N . GLU A 1 235 ? 1.301 30.803 -10.192 1.00 68.19 235 GLU A N 1
ATOM 1927 C CA . GLU A 1 235 ? 0.789 32.085 -9.687 1.00 68.19 235 GLU A CA 1
ATOM 1928 C C . GLU A 1 235 ? 0.640 32.101 -8.151 1.00 68.19 235 GLU A C 1
ATOM 1930 O O . GLU A 1 235 ? 0.437 33.157 -7.552 1.00 68.19 235 GLU A O 1
ATOM 1935 N N . ILE A 1 236 ? 0.806 30.947 -7.493 1.00 71.62 236 ILE A N 1
ATOM 1936 C CA . ILE A 1 236 ? 0.707 30.808 -6.036 1.00 71.62 236 ILE A CA 1
ATOM 1937 C C . ILE A 1 236 ? 2.015 31.244 -5.364 1.00 71.62 236 ILE A C 1
ATOM 1939 O O . ILE A 1 236 ? 3.093 30.708 -5.634 1.00 71.62 236 ILE A O 1
ATOM 1943 N N . THR A 1 237 ? 1.919 32.206 -4.442 1.00 67.62 237 THR A N 1
ATOM 1944 C CA . THR A 1 237 ? 3.036 32.600 -3.570 1.00 67.62 237 THR A CA 1
ATOM 1945 C C . THR A 1 237 ? 3.289 31.514 -2.523 1.00 67.62 237 THR A C 1
ATOM 1947 O O . THR A 1 237 ? 2.403 31.211 -1.728 1.00 67.62 237 THR A O 1
ATOM 1950 N N . ARG A 1 238 ? 4.499 30.941 -2.510 1.00 74.62 238 ARG A N 1
ATOM 1951 C CA . ARG A 1 238 ? 4.905 29.881 -1.570 1.00 74.62 238 ARG A CA 1
ATOM 1952 C C . ARG A 1 238 ? 5.794 30.427 -0.462 1.00 74.62 238 ARG A C 1
ATOM 1954 O O . ARG A 1 238 ? 6.661 31.260 -0.720 1.00 74.62 238 ARG A O 1
ATOM 1961 N N . TYR A 1 239 ? 5.599 29.915 0.750 1.00 70.00 239 TYR A N 1
ATOM 1962 C CA . TYR A 1 239 ? 6.403 30.271 1.924 1.00 70.00 239 TYR A CA 1
ATOM 1963 C C . TYR A 1 239 ? 7.704 29.467 2.031 1.00 70.00 239 TYR A C 1
ATOM 1965 O O . TYR A 1 239 ? 8.673 29.958 2.601 1.00 70.00 239 TYR A O 1
ATOM 1973 N N . SER A 1 240 ? 7.743 28.264 1.458 1.00 80.44 240 SER A N 1
ATOM 1974 C CA . SER A 1 240 ? 8.897 27.363 1.471 1.00 80.44 240 SER A CA 1
ATOM 1975 C C . SER A 1 240 ? 9.255 26.905 0.055 1.00 80.44 240 SER A C 1
ATOM 1977 O O . SER A 1 240 ? 8.467 27.013 -0.891 1.00 80.44 240 SER A O 1
ATOM 1979 N N . LYS A 1 241 ? 10.498 26.442 -0.119 1.00 83.50 241 LYS A N 1
ATOM 1980 C CA . LYS A 1 241 ? 10.981 25.950 -1.414 1.00 83.50 241 LYS A CA 1
ATOM 1981 C C . LYS A 1 241 ? 10.272 24.630 -1.752 1.00 83.50 241 LYS A C 1
ATOM 1983 O O . LYS A 1 241 ? 10.283 23.732 -0.906 1.00 83.50 241 LYS A O 1
ATOM 1988 N N . PRO A 1 242 ? 9.731 24.465 -2.975 1.00 83.50 242 PRO A N 1
ATOM 1989 C CA . PRO A 1 242 ? 9.064 23.230 -3.360 1.00 83.50 242 PRO A CA 1
ATOM 1990 C C . PRO A 1 242 ? 10.013 22.030 -3.312 1.00 83.50 242 PRO A C 1
ATOM 1992 O O . PRO A 1 242 ? 11.231 22.184 -3.446 1.00 83.50 242 PRO A O 1
ATOM 1995 N N . ASN A 1 243 ? 9.440 20.833 -3.178 1.00 84.88 243 ASN A N 1
ATOM 1996 C CA . ASN A 1 243 ? 10.167 19.558 -3.150 1.00 84.88 243 ASN A CA 1
ATOM 1997 C C . ASN A 1 243 ? 11.155 19.445 -1.976 1.00 84.88 243 ASN A C 1
ATOM 1999 O O . ASN A 1 243 ? 12.263 18.931 -2.135 1.00 84.88 243 ASN A O 1
ATOM 2003 N N . THR A 1 244 ? 10.771 19.942 -0.800 1.00 89.75 244 THR A N 1
ATOM 2004 C CA . THR A 1 244 ? 11.567 19.848 0.430 1.00 89.75 244 THR A CA 1
ATOM 2005 C C . THR A 1 244 ? 10.755 19.225 1.561 1.00 89.75 244 THR A C 1
ATOM 2007 O O . THR A 1 244 ? 9.524 19.269 1.543 1.00 89.75 244 THR A O 1
ATOM 2010 N N . LYS A 1 245 ? 11.454 18.687 2.571 1.00 90.81 245 LYS A N 1
ATOM 2011 C CA . LYS A 1 245 ? 10.835 18.227 3.822 1.00 90.81 245 LYS A CA 1
ATOM 2012 C C . LYS A 1 245 ? 10.000 19.332 4.471 1.00 90.81 245 LYS A C 1
ATOM 2014 O O . LYS A 1 245 ? 8.858 19.108 4.846 1.00 90.81 245 LYS A O 1
ATOM 2019 N N . GLU A 1 246 ? 10.565 20.536 4.533 1.00 91.75 246 GLU A N 1
ATOM 2020 C CA . GLU A 1 246 ? 9.912 21.713 5.104 1.00 91.75 246 GLU A CA 1
ATOM 2021 C C . GLU A 1 246 ? 8.605 22.046 4.376 1.00 91.75 246 GLU A C 1
ATOM 2023 O O . GLU A 1 246 ? 7.611 22.360 5.022 1.00 91.75 246 GLU A O 1
ATOM 2028 N N . HIS A 1 247 ? 8.562 21.939 3.044 1.00 90.88 247 HIS A N 1
ATOM 2029 C CA . HIS A 1 247 ? 7.334 22.164 2.277 1.00 90.88 247 HIS A CA 1
ATOM 2030 C C . HIS A 1 247 ? 6.262 21.116 2.568 1.00 90.88 247 HIS A C 1
ATOM 2032 O O . HIS A 1 247 ? 5.125 21.492 2.836 1.00 90.88 247 HIS A O 1
ATOM 2038 N N . LEU A 1 248 ? 6.636 19.833 2.607 1.00 92.31 248 LEU A N 1
ATOM 2039 C CA . LEU A 1 248 ? 5.725 18.744 2.973 1.00 92.31 248 LEU A CA 1
ATOM 2040 C C . LEU A 1 248 ? 5.116 18.950 4.371 1.00 92.31 248 LEU A C 1
ATOM 2042 O O . LEU A 1 248 ? 3.933 18.696 4.570 1.00 92.31 248 LEU A O 1
ATOM 2046 N N . GLU A 1 249 ? 5.918 19.400 5.336 1.00 90.75 249 GLU A N 1
ATOM 2047 C CA . GLU A 1 249 ? 5.482 19.581 6.725 1.00 90.75 249 GLU A CA 1
ATOM 2048 C C . GLU A 1 249 ? 4.706 20.888 6.951 1.00 90.75 249 GLU A C 1
ATOM 2050 O O . GLU A 1 249 ? 3.785 20.918 7.767 1.00 90.75 249 GLU A O 1
ATOM 2055 N N . SER A 1 250 ? 5.061 21.969 6.249 1.00 90.44 250 SER A N 1
ATOM 2056 C CA . SER A 1 250 ? 4.435 23.288 6.433 1.00 90.44 250 SER A CA 1
ATOM 2057 C C . SER A 1 250 ? 3.158 23.482 5.617 1.00 90.44 250 SER A C 1
ATOM 2059 O O . SER A 1 250 ? 2.243 24.158 6.087 1.00 90.44 250 SER A O 1
ATOM 2061 N N . ASP A 1 251 ? 3.089 22.909 4.414 1.00 89.94 251 ASP A N 1
ATOM 2062 C CA . ASP A 1 251 ? 1.957 23.048 3.498 1.00 89.94 251 ASP A CA 1
ATOM 2063 C C . ASP A 1 251 ? 1.752 21.763 2.667 1.00 89.94 251 ASP A C 1
ATOM 2065 O O . ASP A 1 251 ? 2.032 21.738 1.463 1.00 89.94 251 ASP A O 1
ATOM 2069 N N . PRO A 1 252 ? 1.266 20.673 3.294 1.00 90.62 252 PRO A N 1
ATOM 2070 C CA . PRO A 1 252 ? 1.101 19.377 2.632 1.00 90.62 252 PRO A CA 1
ATOM 2071 C C . PRO A 1 252 ? 0.139 19.435 1.440 1.00 90.62 252 PRO A C 1
ATOM 2073 O O . PRO A 1 252 ? 0.310 18.675 0.486 1.00 90.62 252 PRO A O 1
ATOM 2076 N N . LEU A 1 253 ? -0.840 20.350 1.456 1.00 89.62 253 LEU A N 1
ATOM 2077 C CA . LEU A 1 253 ? -1.761 20.543 0.340 1.00 89.62 253 LEU A CA 1
ATOM 2078 C C . LEU A 1 253 ? -1.037 21.113 -0.885 1.00 89.62 253 LEU A C 1
ATOM 2080 O O . LEU A 1 253 ? -1.084 20.492 -1.945 1.00 89.62 253 LEU A O 1
ATOM 2084 N N . ASP A 1 254 ? -0.338 22.251 -0.760 1.00 87.75 254 ASP A N 1
ATOM 2085 C CA . ASP A 1 254 ? 0.438 22.793 -1.891 1.00 87.75 254 ASP A CA 1
ATOM 2086 C C . ASP A 1 254 ? 1.549 21.829 -2.316 1.00 87.75 254 ASP A C 1
ATOM 2088 O O . ASP A 1 254 ? 1.797 21.676 -3.510 1.00 87.75 254 ASP A O 1
ATOM 2092 N N . TRP A 1 255 ? 2.169 21.115 -1.371 1.00 92.00 255 TRP A N 1
ATOM 2093 C CA . TRP A 1 255 ? 3.145 20.079 -1.695 1.00 92.00 255 TRP A CA 1
ATOM 2094 C C . TRP A 1 255 ? 2.547 18.997 -2.603 1.00 92.00 255 TRP A C 1
ATOM 2096 O O . TRP A 1 255 ? 3.131 18.722 -3.655 1.00 92.00 255 TRP A O 1
ATOM 2106 N N . CYS A 1 256 ? 1.373 18.442 -2.269 1.00 91.25 256 CYS A N 1
ATOM 2107 C CA . CYS A 1 256 ? 0.707 17.436 -3.104 1.00 91.25 256 CYS A CA 1
ATOM 2108 C C . CYS A 1 256 ? 0.363 17.994 -4.490 1.00 91.25 256 CYS A C 1
ATOM 2110 O O . CYS A 1 256 ? 0.626 17.343 -5.501 1.00 91.25 256 CYS A O 1
ATOM 2112 N N . LEU A 1 257 ? -0.174 19.218 -4.548 1.00 87.94 257 LEU A N 1
ATOM 2113 C CA . LEU A 1 257 ? -0.503 19.896 -5.805 1.00 87.94 257 LEU A CA 1
ATOM 2114 C C . LEU A 1 257 ? 0.728 20.075 -6.703 1.00 87.94 257 LEU A C 1
ATOM 2116 O O . LEU A 1 257 ? 0.656 19.823 -7.904 1.00 87.94 257 LEU A O 1
ATOM 2120 N N . VAL A 1 258 ? 1.868 20.466 -6.127 1.00 88.00 258 VAL A N 1
ATOM 2121 C CA . VAL A 1 258 ? 3.140 20.574 -6.852 1.00 88.00 258 VAL A CA 1
ATOM 2122 C C . VAL A 1 258 ? 3.608 19.205 -7.343 1.00 88.00 258 VAL A C 1
ATOM 2124 O O . VAL A 1 258 ? 3.996 19.097 -8.506 1.00 88.00 258 VAL A O 1
ATOM 2127 N N . GLN A 1 259 ? 3.540 18.154 -6.517 1.00 89.88 259 GLN A N 1
ATOM 2128 C CA . GLN A 1 259 ? 3.934 16.805 -6.949 1.00 89.88 259 GLN A CA 1
ATOM 2129 C C . GLN A 1 259 ? 3.081 16.290 -8.118 1.00 89.88 259 GLN A C 1
ATOM 2131 O O . GLN A 1 259 ? 3.623 15.646 -9.011 1.00 89.88 259 GLN A O 1
ATOM 2136 N N . MET A 1 260 ? 1.789 16.636 -8.177 1.00 86.75 260 MET A N 1
ATOM 2137 C CA . MET A 1 260 ? 0.892 16.252 -9.281 1.00 86.75 260 MET A CA 1
ATOM 2138 C C . MET A 1 260 ? 1.228 16.896 -10.634 1.00 86.75 260 MET A C 1
ATOM 2140 O O . MET A 1 260 ? 0.634 16.554 -11.652 1.00 86.75 260 MET A O 1
ATOM 2144 N N . THR A 1 261 ? 2.168 17.844 -10.676 1.00 83.69 261 THR A N 1
ATOM 2145 C CA . THR A 1 261 ? 2.697 18.365 -11.949 1.00 83.69 261 THR A CA 1
ATOM 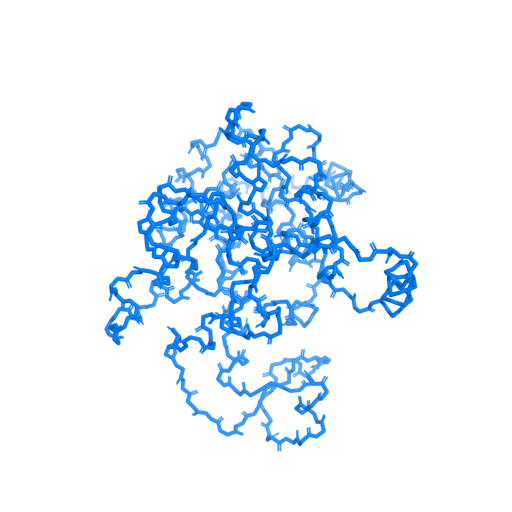2146 C C . THR A 1 261 ? 3.776 17.473 -12.557 1.00 83.69 261 THR A C 1
ATOM 2148 O O . THR A 1 261 ? 4.213 17.723 -13.681 1.00 83.69 261 THR A O 1
ATOM 2151 N N . GLY A 1 262 ? 4.219 16.448 -11.824 1.00 80.56 262 GLY A N 1
ATOM 2152 C CA . GLY A 1 262 ? 5.161 15.462 -12.320 1.00 80.56 262 GLY A CA 1
ATOM 2153 C C . GLY A 1 262 ? 4.592 14.665 -13.495 1.00 80.56 262 GLY A C 1
ATOM 2154 O O . GLY A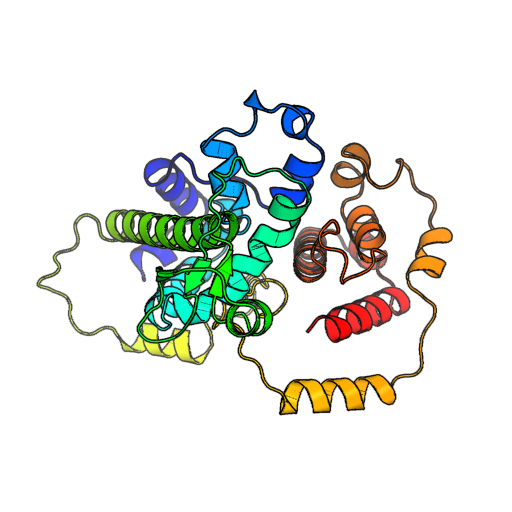 1 262 ? 3.400 14.381 -13.571 1.00 80.56 262 GLY A O 1
ATOM 2155 N N . GLU A 1 263 ? 5.466 14.272 -14.421 1.00 77.50 263 GLU A N 1
ATOM 2156 C CA . GLU A 1 263 ? 5.120 13.317 -15.475 1.00 77.50 263 GLU A CA 1
ATOM 2157 C C . GLU A 1 263 ? 4.624 11.994 -14.860 1.00 77.50 263 GLU A C 1
ATOM 2159 O O . GLU A 1 263 ? 5.367 11.381 -14.090 1.00 77.50 263 GLU A O 1
ATOM 2164 N N . PRO A 1 264 ? 3.411 11.531 -15.194 1.00 66.88 264 PRO A N 1
ATOM 2165 C CA . PRO A 1 264 ? 2.797 10.379 -14.535 1.00 66.88 264 PRO A CA 1
ATOM 2166 C C . PRO A 1 264 ? 3.503 9.048 -14.803 1.00 66.88 264 PRO A C 1
ATOM 2168 O O . PRO A 1 264 ? 3.482 8.168 -13.951 1.00 66.88 264 PRO A O 1
ATOM 2171 N N . ASP A 1 265 ? 4.154 8.910 -15.958 1.00 71.56 265 ASP A N 1
ATOM 2172 C CA . ASP A 1 265 ? 4.848 7.676 -16.352 1.00 71.56 265 ASP A CA 1
ATOM 2173 C C . ASP A 1 265 ? 6.297 7.621 -15.834 1.00 71.56 265 ASP A C 1
ATOM 2175 O O . ASP A 1 265 ? 7.030 6.655 -16.066 1.00 71.56 265 ASP A O 1
ATOM 2179 N N . ASN A 1 266 ? 6.748 8.665 -15.135 1.00 83.50 266 ASN A N 1
ATOM 2180 C CA . ASN A 1 266 ? 8.073 8.681 -14.545 1.00 83.50 266 ASN A CA 1
ATOM 2181 C C . ASN A 1 266 ? 8.055 7.931 -13.211 1.00 83.50 266 ASN A C 1
ATOM 2183 O O . ASN A 1 266 ? 7.543 8.419 -12.207 1.00 83.50 266 ASN A O 1
ATOM 2187 N N . GLN A 1 267 ? 8.718 6.776 -13.182 1.00 84.31 267 GLN A N 1
ATOM 2188 C CA . GLN A 1 267 ? 8.811 5.898 -12.009 1.00 84.31 267 GLN A CA 1
ATOM 2189 C C . GLN A 1 267 ? 9.430 6.560 -10.764 1.00 84.31 267 GLN A C 1
ATOM 2191 O O . GLN A 1 267 ? 9.381 5.990 -9.679 1.00 84.31 267 GLN A O 1
ATOM 2196 N N . ARG A 1 268 ? 10.055 7.737 -10.901 1.00 86.25 268 ARG A N 1
ATOM 2197 C CA . ARG A 1 268 ? 10.620 8.511 -9.784 1.00 86.25 268 ARG A CA 1
ATOM 2198 C C . ARG A 1 268 ? 9.684 9.588 -9.239 1.00 86.25 268 ARG A C 1
ATOM 2200 O O . ARG A 1 268 ? 10.077 10.297 -8.314 1.00 86.25 268 ARG A O 1
ATOM 2207 N N . HIS A 1 269 ? 8.485 9.731 -9.790 1.00 88.31 269 HIS A N 1
ATOM 2208 C CA . HIS A 1 269 ? 7.463 10.610 -9.239 1.00 88.31 269 HIS A CA 1
ATOM 2209 C C . HIS A 1 269 ? 6.566 9.874 -8.248 1.00 88.31 269 HIS A C 1
ATOM 2211 O O . HIS A 1 269 ? 6.455 8.648 -8.248 1.00 88.31 269 HIS A O 1
ATOM 2217 N N . PHE A 1 270 ? 5.951 10.650 -7.361 1.00 89.94 270 PHE A N 1
ATOM 2218 C CA . PHE A 1 270 ? 4.942 10.138 -6.449 1.00 89.94 270 PHE A CA 1
ATOM 2219 C C . PHE A 1 270 ? 3.710 9.705 -7.240 1.00 89.94 270 PHE A C 1
ATOM 2221 O O . PHE A 1 270 ? 3.222 10.451 -8.086 1.00 89.94 270 PHE A O 1
ATOM 2228 N N . ASP A 1 271 ? 3.213 8.502 -6.949 1.00 87.38 271 ASP A N 1
ATOM 2229 C CA . ASP A 1 271 ? 2.010 7.979 -7.590 1.00 87.38 271 ASP A CA 1
ATOM 2230 C C . ASP A 1 271 ? 0.826 8.922 -7.327 1.00 87.38 271 ASP A C 1
ATOM 2232 O O . ASP A 1 271 ? 0.569 9.328 -6.187 1.00 87.38 271 ASP A O 1
ATOM 2236 N N . HIS A 1 272 ? 0.113 9.291 -8.392 1.00 86.88 272 HIS A N 1
ATOM 2237 C CA . HIS A 1 272 ? -0.994 10.236 -8.293 1.00 86.88 272 HIS A CA 1
ATOM 2238 C C . HIS A 1 272 ? -2.109 9.734 -7.379 1.00 86.88 272 HIS A C 1
ATOM 2240 O O . HIS A 1 272 ? -2.691 10.539 -6.659 1.00 86.88 272 HIS A O 1
ATOM 2246 N N . ALA A 1 273 ? -2.371 8.428 -7.328 1.00 85.81 273 ALA A N 1
ATOM 2247 C CA . ALA A 1 273 ? -3.384 7.873 -6.443 1.00 85.81 273 ALA A CA 1
ATOM 2248 C C . ALA A 1 273 ? -3.003 8.068 -4.967 1.00 85.81 273 ALA A C 1
ATOM 2250 O O . ALA A 1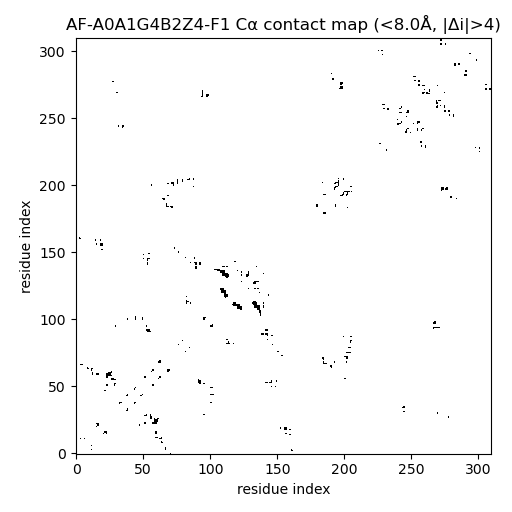 273 ? -3.857 8.434 -4.160 1.00 85.81 273 ALA A O 1
ATOM 2251 N N . MET A 1 274 ? -1.715 7.935 -4.623 1.00 89.75 274 MET A N 1
ATOM 2252 C CA . MET A 1 274 ? -1.210 8.302 -3.293 1.00 89.75 274 MET A CA 1
ATOM 2253 C C . MET A 1 274 ? -1.389 9.802 -3.008 1.00 89.75 274 MET A C 1
ATOM 2255 O O . MET A 1 274 ? -1.783 10.167 -1.903 1.00 89.75 274 MET A O 1
ATOM 2259 N N . LEU A 1 275 ? -1.114 10.678 -3.978 1.00 90.81 275 LEU A N 1
ATOM 2260 C CA . LEU A 1 275 ? -1.255 12.129 -3.799 1.00 90.81 275 LEU A CA 1
ATOM 2261 C C . LEU A 1 275 ? -2.719 12.548 -3.606 1.00 90.81 275 LEU A C 1
ATOM 2263 O O . LEU A 1 275 ? -3.004 13.349 -2.718 1.00 90.81 275 LEU A O 1
ATOM 2267 N N . PHE A 1 276 ? -3.651 11.966 -4.362 1.00 88.50 276 PHE A N 1
ATOM 2268 C CA . PHE A 1 276 ? -5.086 12.156 -4.135 1.00 88.50 276 PHE A CA 1
ATOM 2269 C C . PHE A 1 276 ? -5.502 11.658 -2.750 1.00 88.50 276 PHE A C 1
ATOM 2271 O O . PHE A 1 276 ? -6.148 12.395 -2.010 1.00 88.50 276 PHE A O 1
ATOM 2278 N N . ALA A 1 277 ? -5.033 10.474 -2.343 1.00 88.88 277 ALA A N 1
ATOM 2279 C CA . ALA A 1 277 ? -5.286 9.930 -1.011 1.00 88.88 277 ALA A CA 1
ATOM 2280 C C . ALA A 1 277 ? -4.820 10.876 0.115 1.00 88.88 277 ALA A C 1
ATOM 2282 O O . ALA A 1 277 ? -5.516 11.040 1.117 1.00 88.88 277 ALA A O 1
ATOM 2283 N N . MET A 1 278 ? -3.652 11.509 -0.056 1.00 91.69 278 MET A N 1
ATOM 2284 C CA . MET A 1 278 ? -3.111 12.499 0.881 1.00 91.69 278 MET A CA 1
ATOM 2285 C C . MET A 1 278 ? -3.945 13.782 0.919 1.00 91.69 278 MET A C 1
ATOM 2287 O O . MET A 1 278 ? -4.155 14.337 1.998 1.00 91.69 278 MET A O 1
ATOM 2291 N N . ILE A 1 279 ? -4.425 14.256 -0.234 1.00 89.12 279 ILE A N 1
ATOM 2292 C CA . ILE A 1 279 ? -5.291 15.438 -0.317 1.00 89.12 279 ILE A CA 1
ATOM 2293 C C . ILE A 1 279 ? -6.617 15.168 0.391 1.00 89.12 279 ILE A C 1
ATOM 2295 O O . ILE A 1 279 ? -7.013 15.967 1.238 1.00 89.12 279 ILE A O 1
ATOM 2299 N N . ASP A 1 280 ? -7.265 14.038 0.111 1.00 86.00 280 ASP A N 1
ATOM 2300 C CA . ASP A 1 280 ? -8.537 13.667 0.738 1.00 86.00 280 ASP A CA 1
ATOM 2301 C C . ASP A 1 280 ? -8.389 13.545 2.261 1.00 86.00 280 ASP A C 1
ATOM 2303 O O . ASP A 1 280 ? -9.180 14.114 3.022 1.00 86.00 280 ASP A O 1
ATOM 2307 N N . ASP A 1 281 ? -7.327 12.874 2.723 1.00 87.38 281 ASP A N 1
ATOM 2308 C CA . ASP A 1 281 ? -7.014 12.757 4.147 1.00 87.38 281 ASP A CA 1
ATOM 2309 C C . ASP A 1 281 ? -6.793 14.136 4.795 1.00 87.38 281 ASP A C 1
ATOM 2311 O O . ASP A 1 281 ? -7.414 14.447 5.818 1.00 87.38 281 ASP A O 1
ATOM 2315 N N . HIS A 1 282 ? -5.987 15.003 4.170 1.00 88.44 282 HIS A N 1
ATOM 2316 C CA . HIS A 1 282 ? -5.719 16.361 4.657 1.00 88.44 282 HIS A CA 1
ATOM 2317 C C . HIS A 1 282 ? -6.992 17.201 4.745 1.00 88.44 282 HIS A C 1
ATOM 2319 O O . HIS A 1 282 ? -7.255 17.829 5.774 1.00 88.44 282 HIS A O 1
ATOM 2325 N N . LEU A 1 283 ? -7.815 17.198 3.696 1.00 86.12 283 LEU A N 1
ATOM 2326 C CA . LEU A 1 283 ? -9.055 17.969 3.642 1.00 86.12 283 LEU A CA 1
ATOM 2327 C C . LEU A 1 283 ? -10.079 17.479 4.666 1.00 86.12 283 LEU A C 1
ATOM 2329 O O . LEU A 1 283 ? -10.746 18.305 5.290 1.00 86.12 283 LEU A O 1
ATOM 2333 N N . SER A 1 284 ? -10.163 16.165 4.898 1.00 83.62 284 SER A N 1
ATOM 2334 C CA . SER A 1 284 ? -11.077 15.578 5.888 1.00 83.62 284 SER A CA 1
ATOM 2335 C C . SER A 1 284 ? -10.780 16.032 7.325 1.00 83.62 284 SER A C 1
ATOM 2337 O O . SER A 1 284 ? -11.687 16.125 8.1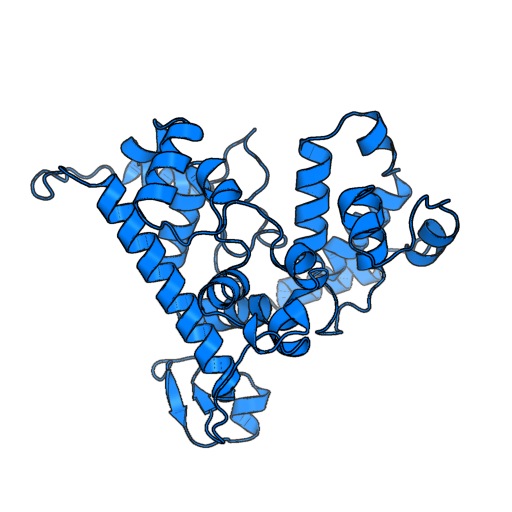57 1.00 83.62 284 SER A O 1
ATOM 2339 N N . LYS A 1 285 ? -9.511 16.354 7.611 1.00 85.69 285 LYS A N 1
ATOM 2340 C CA . LYS A 1 285 ? -9.007 16.807 8.918 1.00 85.69 285 LYS A CA 1
ATOM 2341 C C . LYS A 1 285 ? -8.945 18.338 9.038 1.00 85.69 285 LYS A C 1
ATOM 2343 O O . LYS A 1 285 ? -8.756 18.861 10.138 1.00 85.69 285 LYS A O 1
ATOM 2348 N N . SER A 1 286 ? -9.097 19.060 7.929 1.00 85.88 286 SER A N 1
ATOM 2349 C CA . SER A 1 286 ? -8.835 20.498 7.845 1.00 85.88 286 SER A CA 1
ATOM 2350 C C . SER A 1 286 ? -10.081 21.377 7.997 1.00 85.88 286 SER A C 1
ATOM 2352 O O . SER A 1 286 ? -11.229 20.937 7.968 1.00 85.88 286 SER A O 1
ATOM 2354 N N . ASN A 1 287 ? -9.856 22.678 8.202 1.00 84.12 287 ASN A N 1
ATOM 2355 C CA . ASN A 1 287 ? -10.934 23.658 8.334 1.00 84.12 287 ASN A CA 1
ATOM 2356 C C . ASN A 1 287 ? -11.439 24.154 6.961 1.00 84.12 287 ASN A C 1
ATOM 2358 O O . ASN A 1 287 ? -10.801 23.972 5.927 1.00 84.12 287 ASN A O 1
ATOM 2362 N N . ARG A 1 288 ? -12.572 24.870 6.952 1.00 81.56 288 ARG A N 1
ATOM 2363 C CA . ARG A 1 288 ? -13.181 25.403 5.716 1.00 81.56 288 ARG A CA 1
ATOM 2364 C C . ARG A 1 288 ? -12.277 26.344 4.913 1.00 81.56 288 ARG A C 1
ATOM 2366 O O . ARG A 1 288 ? -12.471 26.446 3.709 1.00 81.56 288 ARG A O 1
ATOM 2373 N N . LYS A 1 289 ? -11.341 27.059 5.552 1.00 81.56 289 LYS A N 1
ATOM 2374 C CA . LYS A 1 289 ? -10.409 27.944 4.832 1.00 81.56 289 LYS A CA 1
ATOM 2375 C C . LYS A 1 289 ? -9.428 27.128 4.003 1.00 81.56 289 LYS A C 1
ATOM 2377 O O . LYS A 1 289 ? -9.140 27.513 2.881 1.00 81.56 289 LYS A O 1
ATOM 2382 N N . GLU A 1 290 ? -8.976 26.004 4.546 1.00 81.25 290 GLU A N 1
ATOM 2383 C CA . GLU A 1 290 ? -8.086 25.084 3.848 1.00 81.25 290 GLU A CA 1
ATOM 2384 C C . GLU A 1 290 ? -8.793 24.425 2.663 1.00 81.25 290 GLU A C 1
ATOM 2386 O O . GLU A 1 290 ? -8.281 24.453 1.550 1.00 81.25 290 GLU A O 1
ATOM 2391 N N . ALA A 1 291 ? -10.028 23.954 2.864 1.00 78.12 291 ALA A N 1
ATOM 2392 C CA . ALA A 1 291 ? -10.852 23.430 1.775 1.00 78.12 291 ALA A CA 1
ATOM 2393 C C . ALA A 1 291 ? -11.115 24.476 0.676 1.00 78.12 291 ALA A C 1
ATOM 2395 O O . ALA A 1 291 ? -11.147 24.141 -0.502 1.00 78.12 291 ALA A O 1
ATOM 2396 N N . ALA A 1 292 ? -11.242 25.757 1.042 1.00 79.50 292 ALA A N 1
ATOM 2397 C CA . ALA A 1 292 ? -11.438 26.847 0.089 1.00 79.50 292 ALA A CA 1
ATOM 2398 C C . ALA A 1 292 ? -10.192 27.180 -0.753 1.00 79.50 292 ALA A C 1
ATOM 2400 O O . ALA A 1 292 ? -10.313 27.938 -1.715 1.00 79.50 292 ALA A O 1
ATOM 2401 N N . ARG A 1 293 ? -9.010 26.635 -0.421 1.00 77.19 293 ARG A N 1
ATOM 2402 C CA . ARG A 1 293 ? -7.809 26.745 -1.270 1.00 77.19 293 ARG A CA 1
ATOM 2403 C C . ARG A 1 293 ? -7.960 25.955 -2.568 1.00 77.19 293 ARG A C 1
ATOM 2405 O O . ARG A 1 293 ? -7.286 26.271 -3.543 1.00 77.19 293 ARG A O 1
ATOM 2412 N N . ILE A 1 294 ? -8.843 24.957 -2.580 1.00 75.62 294 ILE A N 1
ATOM 2413 C CA . ILE A 1 294 ? -9.214 24.224 -3.782 1.00 75.62 294 ILE A CA 1
ATOM 2414 C C . ILE A 1 294 ? -10.474 24.865 -4.351 1.00 75.62 294 ILE A C 1
ATOM 2416 O O . ILE A 1 294 ? -11.596 24.575 -3.938 1.00 75.62 294 ILE A O 1
AT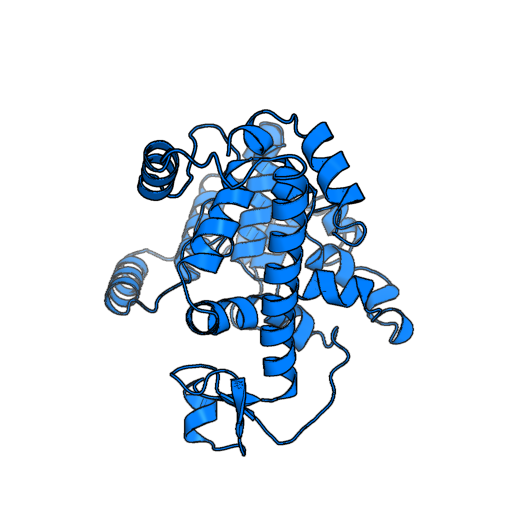OM 2420 N N . ASP A 1 295 ? -10.281 25.807 -5.271 1.00 70.25 295 ASP A N 1
ATOM 2421 C CA . ASP A 1 295 ? -11.397 26.433 -5.967 1.00 70.25 295 ASP A CA 1
ATOM 2422 C C . ASP A 1 295 ? -12.029 25.475 -6.997 1.00 70.25 295 ASP A C 1
ATOM 2424 O O . ASP A 1 295 ? -11.530 24.382 -7.269 1.00 70.25 295 ASP A O 1
ATOM 2428 N N . ASN A 1 296 ? -13.159 25.874 -7.588 1.00 61.16 296 ASN A N 1
ATOM 2429 C CA . ASN A 1 296 ? -13.865 25.039 -8.568 1.00 61.16 296 ASN A CA 1
ATOM 2430 C C . ASN A 1 296 ? -13.013 24.701 -9.803 1.00 61.16 296 ASN A C 1
ATOM 2432 O O . ASN A 1 296 ? -13.276 23.700 -10.470 1.00 61.16 296 ASN A O 1
ATOM 2436 N N . LEU A 1 297 ? -12.028 25.540 -10.139 1.00 60.81 297 LEU A N 1
ATOM 2437 C CA . LEU A 1 297 ? -11.151 25.315 -11.281 1.00 60.81 297 LEU A CA 1
ATOM 2438 C C . LEU A 1 297 ? -10.105 24.252 -10.935 1.00 60.81 297 LEU A C 1
ATOM 2440 O O . LEU A 1 297 ? -9.924 23.314 -11.708 1.00 60.81 297 LEU A O 1
ATOM 2444 N N . LEU A 1 298 ? -9.497 24.348 -9.752 1.00 69.38 298 LEU A N 1
ATOM 2445 C CA . LEU A 1 298 ? -8.570 23.357 -9.226 1.00 69.38 298 LEU A CA 1
ATOM 2446 C C . LEU A 1 298 ? -9.270 22.017 -8.992 1.00 69.38 298 LEU A C 1
ATOM 2448 O O . LEU A 1 298 ? -8.759 21.003 -9.441 1.00 69.38 298 LEU A O 1
ATOM 2452 N N . MET A 1 299 ? -10.474 22.006 -8.407 1.00 68.88 299 MET A N 1
ATOM 2453 C CA . MET A 1 299 ? -11.288 20.788 -8.264 1.00 68.88 299 MET A CA 1
ATOM 2454 C C . MET A 1 299 ? -11.541 20.113 -9.610 1.00 68.88 299 MET A C 1
ATOM 2456 O O . MET A 1 299 ? -11.443 18.894 -9.714 1.00 68.88 299 MET A O 1
ATOM 2460 N N . ARG A 1 300 ? -11.850 20.890 -10.656 1.00 66.00 300 ARG A N 1
ATOM 2461 C CA . ARG A 1 300 ? -12.075 20.333 -11.992 1.00 66.00 300 ARG A CA 1
ATOM 2462 C C . ARG A 1 300 ? -10.798 19.741 -12.580 1.00 66.00 300 ARG A C 1
ATOM 2464 O O . ARG A 1 300 ? -10.857 18.661 -13.146 1.00 66.00 300 ARG A O 1
ATOM 2471 N N . GLU A 1 301 ? -9.655 20.410 -12.448 1.00 70.31 301 GLU A N 1
ATOM 2472 C CA . GLU A 1 301 ? -8.396 19.850 -12.953 1.00 70.31 301 GLU A CA 1
ATOM 2473 C C . GLU A 1 301 ? -7.911 18.651 -12.126 1.00 70.31 301 GLU A C 1
ATOM 2475 O O . GLU A 1 301 ? -7.364 17.712 -12.693 1.00 70.31 301 GLU A O 1
ATOM 2480 N N . LEU A 1 302 ? -8.167 18.624 -10.817 1.00 69.69 302 LEU A N 1
ATOM 2481 C CA . LEU A 1 302 ? -7.928 17.451 -9.974 1.00 69.69 302 LEU A CA 1
ATOM 2482 C C . LEU A 1 302 ? -8.829 16.281 -10.370 1.00 69.69 302 LEU A C 1
ATOM 2484 O O . LEU A 1 302 ? -8.343 15.161 -10.480 1.00 69.69 302 LEU A O 1
ATOM 2488 N N . ALA A 1 303 ? -10.106 16.539 -10.659 1.00 67.81 303 ALA A N 1
ATOM 2489 C CA . ALA A 1 303 ? -11.012 15.530 -11.195 1.00 67.81 303 ALA A CA 1
ATOM 2490 C C . ALA A 1 303 ? -10.535 15.019 -12.563 1.00 67.81 303 ALA A C 1
ATOM 2492 O O . ALA A 1 303 ? -10.504 13.811 -12.773 1.00 67.81 303 ALA A O 1
ATOM 2493 N N . ASN A 1 304 ? -10.084 15.912 -13.453 1.00 66.81 304 ASN A N 1
ATOM 2494 C CA . ASN A 1 304 ? -9.506 15.532 -14.744 1.00 66.81 304 ASN A CA 1
ATOM 2495 C C . ASN A 1 304 ? -8.255 14.661 -14.564 1.00 66.81 304 ASN A C 1
ATOM 2497 O O . ASN A 1 304 ? -8.115 13.651 -15.243 1.00 66.81 304 ASN A O 1
ATOM 2501 N N . LEU A 1 305 ? -7.350 15.031 -13.650 1.00 67.94 305 LEU A N 1
ATOM 2502 C CA . LEU A 1 305 ? -6.137 14.267 -13.357 1.00 67.94 305 LEU A CA 1
ATOM 2503 C C . LEU A 1 305 ? -6.463 12.910 -12.729 1.00 67.94 305 LEU A C 1
ATOM 2505 O O . LEU A 1 305 ? -5.928 11.902 -13.176 1.00 67.94 305 LEU A O 1
ATOM 2509 N N . SER A 1 306 ? -7.376 12.842 -11.759 1.00 65.12 306 SER A N 1
ATOM 2510 C CA . SER A 1 306 ? -7.833 11.563 -11.197 1.00 65.12 306 SER A CA 1
ATOM 2511 C C . SER A 1 306 ? -8.408 10.684 -12.301 1.00 65.12 306 SER A C 1
ATOM 2513 O O . SER A 1 306 ? -7.974 9.551 -12.491 1.00 65.12 306 SER A O 1
ATOM 2515 N N . ALA A 1 307 ? -9.280 11.256 -13.132 1.00 64.25 307 ALA A N 1
ATOM 2516 C CA . ALA A 1 307 ? -9.864 10.574 -14.272 1.00 64.25 307 ALA A CA 1
ATOM 2517 C C . ALA A 1 307 ? -8.855 10.242 -15.377 1.00 64.25 307 ALA A C 1
ATOM 2519 O O . ALA A 1 307 ? -9.223 9.466 -16.248 1.00 64.25 307 ALA A O 1
ATOM 2520 N N . MET A 1 308 ? -7.635 10.804 -15.404 1.00 62.00 308 MET A N 1
ATOM 2521 C CA . MET A 1 308 ? -6.540 10.412 -16.312 1.00 62.00 308 MET A CA 1
ATOM 2522 C C . MET A 1 308 ? -5.785 9.170 -15.826 1.00 62.00 308 MET A C 1
ATOM 2524 O O . MET A 1 308 ? -5.167 8.486 -16.645 1.00 62.00 308 MET A O 1
ATOM 2528 N N . HIS A 1 309 ? -5.817 8.913 -14.520 1.00 61.28 309 HIS A N 1
ATOM 2529 C CA . HIS A 1 309 ? -4.998 7.906 -13.850 1.00 61.28 309 HIS A CA 1
ATOM 2530 C C . HIS A 1 309 ? -5.788 6.706 -13.315 1.00 61.28 309 HIS A C 1
ATOM 2532 O O . HIS A 1 309 ? -5.171 5.677 -13.025 1.00 61.28 309 HIS A O 1
ATOM 2538 N N . GLU A 1 310 ? -7.116 6.824 -13.234 1.00 51.75 310 GLU A N 1
ATOM 2539 C CA . GLU A 1 310 ? -8.064 5.698 -13.262 1.00 51.75 310 GLU A CA 1
ATOM 2540 C C . GLU A 1 310 ? -8.046 4.959 -14.609 1.00 51.75 310 GLU A C 1
ATOM 2542 O O . GLU A 1 310 ? -8.196 3.717 -14.579 1.00 51.75 310 GLU A O 1
#

Sequence (310 aa):
MSRWRKRSQEKRRELLNKTVPELEELQWIIPRYGYSEEKDLLEARTIHNWRHLLLPWLNVEVLKTSPAVLFALLHYRTMYTPEDWAPLDCRQIELPWAAGLFNVDFSPKCVVMSGTRYGDVVDWEEGQAHTGYTLGFPRARLVLEAQALLLKTLSNITDAILEGVDTTIVVGRTDKWREQTLVGFHHPGEAELWSPYTYPAFSPPPRLDMDYLVSLAKTRKEEKRGVSLEKMLREITRYSKPNTKEHLESDPLDWCLVQMTGEPDNQRHFDHAMLFAMIDDHLSKSNRKEAARIDNLLMRELANLSAMHE

Solvent-accessible surface area (backbone atoms only — not comparable to full-atom values): 18044 Å² total; per-residue (Å²): 111,68,76,59,60,72,43,50,50,65,60,38,40,55,48,44,51,71,65,45,67,86,53,42,63,57,71,62,45,63,66,57,46,72,54,37,83,51,66,83,36,79,82,56,58,34,77,67,59,49,55,44,54,48,39,48,79,64,22,42,52,58,52,28,70,40,60,43,50,53,49,30,36,58,46,42,68,68,75,45,56,74,49,61,38,40,67,57,49,49,55,67,29,34,38,51,51,66,66,60,58,62,90,69,68,88,55,83,38,17,22,26,46,47,70,100,50,54,71,42,79,39,77,69,49,69,70,43,43,77,70,54,42,25,33,56,31,47,62,39,50,50,34,54,48,34,52,52,51,49,54,52,51,53,46,47,52,48,52,67,66,48,63,92,61,69,78,89,69,74,69,91,72,55,63,71,54,51,56,36,58,75,54,68,46,68,55,93,92,55,83,84,63,62,42,59,67,50,28,38,82,41,32,69,62,83,70,93,51,68,68,59,53,52,51,51,53,51,57,56,70,71,55,78,85,71,82,56,67,64,65,62,59,70,74,57,90,72,94,56,64,80,97,38,57,66,22,47,73,75,38,48,64,63,38,39,58,57,54,67,63,49,63,85,87,42,53,77,42,76,56,61,38,55,40,51,42,51,45,53,54,50,52,76,76,48,56,73,72,62,52,58,72,56,40,77,66,52,49,49,52,50,51,51,50,51,67,70,72,106